Protein AF-A0A3Q7P194-F1 (afdb_monomer)

Radius of gyration: 27.92 Å; Cα contacts (8 Å, |Δi|>4): 270; chains: 1; bounding box: 91×57×70 Å

Organism: Callorhinus ursinus (NCBI:txid34884)

Nearest PDB structures (foldseek):
  9bln-assembly1_B  TM=9.907E-01  e=9.535E-25  Homo sapiens
  8yoo-assembly1_SL  TM=9.711E-01  e=4.527E-25  Homo sapiens
  8q87-assembly1_Ak  TM=9.624E-01  e=2.703E-25  Gallus gallus
  8y0x-assembly1_SL  TM=9.712E-01  e=8.029E-25  Homo sapiens
  7r4x-assembly1_L  TM=9.749E-01  e=3.363E-24  Homo sapiens

Solvent-accessible surface area (backbone atoms only — not comparable to full-atom values): 13772 Å² total; per-residue (Å²): 133,85,83,86,64,95,64,84,53,71,73,64,52,50,56,54,50,53,52,48,53,52,50,51,53,51,50,50,53,47,49,53,62,69,72,56,60,71,69,63,44,52,74,71,71,58,85,84,73,87,77,90,66,89,75,78,76,76,74,67,71,70,78,54,96,62,89,75,72,64,90,92,53,82,80,86,69,79,75,69,93,87,63,80,99,62,90,74,74,78,82,72,69,60,47,79,72,53,97,88,55,74,75,53,68,45,50,64,72,46,80,78,84,49,68,78,19,57,42,59,25,88,41,66,70,52,88,58,74,47,68,30,31,34,69,43,77,87,51,87,59,31,31,31,31,38,36,76,47,75,46,78,38,79,92,74,77,43,73,43,86,44,72,47,77,46,46,27,37,40,44,82,57,64,70,94,72,57,77,61,27,36,32,37,30,31,23,38,70,75,77,50,100,70,26,36,33,35,61,68,47,81,44,80,52,88,80,66,74,81,67,86,70,86,129

Structure (mmCIF, N/CA/C/O backbone):
data_AF-A0A3Q7P194-F1
#
_entry.id   AF-A0A3Q7P194-F1
#
loop_
_atom_site.group_PDB
_atom_site.id
_atom_site.type_symbol
_atom_site.label_atom_id
_atom_site.label_alt_id
_atom_site.label_comp_id
_atom_site.label_asym_id
_atom_site.label_entity_id
_atom_site.label_seq_id
_atom_site.pdbx_PDB_ins_code
_atom_site.Cartn_x
_atom_site.Cartn_y
_atom_site.Cartn_z
_atom_site.occupancy
_atom_site.B_iso_or_equiv
_atom_site.auth_seq_id
_atom_site.auth_comp_id
_atom_site.auth_asym_id
_atom_site.auth_atom_id
_atom_site.pdbx_PDB_model_num
ATOM 1 N N . MET A 1 1 ? 66.088 37.597 15.957 1.00 42.75 1 MET A N 1
ATOM 2 C CA . MET A 1 1 ? 64.976 38.436 16.447 1.00 42.75 1 MET A CA 1
ATOM 3 C C . MET A 1 1 ? 63.761 38.098 15.605 1.00 42.75 1 MET A C 1
ATOM 5 O O . MET A 1 1 ? 63.839 38.241 14.396 1.00 42.75 1 MET A O 1
ATOM 9 N N . VAL A 1 2 ? 62.712 37.540 16.210 1.00 51.38 2 VAL A N 1
ATOM 10 C CA . VAL A 1 2 ? 61.448 37.258 15.514 1.00 51.38 2 VAL A CA 1
ATOM 11 C C . VAL A 1 2 ? 60.626 38.541 15.581 1.00 51.38 2 VAL A C 1
ATOM 13 O O . VAL A 1 2 ? 60.126 38.890 16.649 1.00 51.38 2 VAL A O 1
ATOM 16 N N . GLU A 1 3 ? 60.559 39.290 14.481 1.00 52.38 3 GLU A N 1
ATOM 17 C CA . GLU A 1 3 ? 59.652 40.434 14.369 1.00 52.38 3 GLU A CA 1
ATOM 18 C C . GLU A 1 3 ? 58.209 39.925 14.310 1.00 52.38 3 GLU A C 1
ATOM 20 O O . GLU A 1 3 ? 57.737 39.444 13.284 1.00 52.38 3 GLU A O 1
ATOM 25 N N . ASN A 1 4 ? 57.496 40.031 15.430 1.00 60.06 4 ASN A N 1
ATOM 26 C CA . ASN A 1 4 ? 56.049 39.854 15.473 1.00 60.06 4 ASN A CA 1
ATOM 27 C C . ASN A 1 4 ? 55.382 41.200 15.163 1.00 60.06 4 ASN A C 1
ATOM 29 O O . ASN A 1 4 ? 54.955 41.914 16.070 1.00 60.06 4 ASN A O 1
ATOM 33 N N . SER A 1 5 ? 55.319 41.566 13.881 1.00 59.12 5 SER A N 1
ATOM 34 C CA . SER A 1 5 ? 54.473 42.667 13.417 1.00 59.12 5 SER A CA 1
ATOM 35 C C . SER A 1 5 ? 53.048 42.151 13.137 1.00 59.12 5 SER A C 1
ATOM 37 O O . SER A 1 5 ? 52.878 41.044 12.623 1.00 59.12 5 SER A O 1
ATOM 39 N N . PRO A 1 6 ? 51.987 42.915 13.464 1.00 61.12 6 PRO A N 1
ATOM 40 C CA . PRO A 1 6 ? 50.600 42.525 13.183 1.00 61.12 6 PRO A CA 1
ATOM 41 C C . PRO A 1 6 ? 50.234 42.637 11.692 1.00 61.12 6 PRO A C 1
ATOM 43 O O . PRO A 1 6 ? 49.109 42.316 11.305 1.00 61.12 6 PRO A O 1
ATOM 46 N N . SER A 1 7 ? 51.155 43.115 10.848 1.00 59.19 7 SER A N 1
ATOM 47 C CA . SER A 1 7 ? 50.945 43.262 9.412 1.00 59.19 7 SER A CA 1
ATOM 48 C C . SER A 1 7 ? 50.951 41.900 8.713 1.00 59.19 7 SER A C 1
ATOM 50 O O . SER A 1 7 ? 51.818 41.069 8.991 1.00 59.19 7 SER A O 1
ATOM 52 N N . PRO A 1 8 ? 50.006 41.644 7.793 1.00 61.56 8 PRO A N 1
ATOM 53 C CA . PRO A 1 8 ? 49.927 40.368 7.097 1.00 61.56 8 PRO A CA 1
ATOM 54 C C . PRO A 1 8 ? 51.211 40.124 6.293 1.00 61.56 8 PRO A C 1
ATOM 56 O O . PRO A 1 8 ? 51.522 40.869 5.368 1.00 61.56 8 PRO A O 1
ATOM 59 N N . LEU A 1 9 ? 51.956 39.071 6.648 1.00 62.88 9 LEU A N 1
ATOM 60 C CA . LEU A 1 9 ? 53.137 38.636 5.902 1.00 62.88 9 LEU A CA 1
ATOM 61 C C . LEU A 1 9 ? 52.742 38.293 4.450 1.00 62.88 9 LEU A C 1
ATOM 63 O O . LEU A 1 9 ? 51.703 37.649 4.249 1.00 62.88 9 LEU A O 1
ATOM 67 N N . PRO A 1 10 ? 53.556 38.657 3.440 1.00 64.62 10 PRO A N 1
ATOM 68 C CA . PRO A 1 10 ? 53.251 38.403 2.029 1.00 64.62 10 PRO A CA 1
ATOM 69 C C . PRO A 1 10 ? 53.052 36.909 1.735 1.00 64.62 10 PRO A C 1
ATOM 71 O O . PRO A 1 10 ? 52.215 36.549 0.911 1.00 64.62 10 PRO A O 1
ATOM 74 N N . GLU A 1 11 ? 53.724 36.027 2.479 1.00 62.91 11 GLU A N 1
ATOM 75 C CA . GLU A 1 11 ? 53.531 34.576 2.398 1.00 62.91 11 GLU A CA 1
ATOM 76 C C . GLU A 1 11 ? 52.086 34.151 2.699 1.00 62.91 11 GLU A C 1
ATOM 78 O O . GLU A 1 11 ? 51.543 33.279 2.026 1.00 62.91 11 GLU A O 1
ATOM 83 N N . ARG A 1 12 ? 51.406 34.810 3.648 1.00 63.38 12 ARG A N 1
ATOM 84 C CA . ARG A 1 12 ? 50.013 34.505 4.016 1.00 63.38 12 ARG A CA 1
ATOM 85 C C . ARG A 1 12 ? 49.014 34.972 2.949 1.00 63.38 12 ARG A C 1
ATOM 87 O O . ARG A 1 12 ? 47.960 34.356 2.792 1.00 63.38 12 ARG A O 1
ATOM 94 N N . ALA A 1 13 ? 49.358 36.019 2.196 1.00 67.75 13 ALA A N 1
ATOM 95 C CA . ALA A 1 13 ? 48.551 36.536 1.090 1.00 67.75 13 ALA A CA 1
ATOM 96 C C . ALA A 1 13 ? 48.581 35.613 -0.144 1.00 67.75 13 ALA A C 1
ATOM 98 O O . ALA A 1 13 ? 47.562 35.461 -0.819 1.00 67.75 13 ALA A O 1
ATOM 99 N N . ILE A 1 14 ? 49.708 34.934 -0.393 1.00 78.50 14 ILE A N 1
ATOM 100 C CA . ILE A 1 14 ? 49.862 33.982 -1.507 1.00 78.50 14 ILE A CA 1
ATOM 101 C C . ILE A 1 14 ? 48.896 32.801 -1.349 1.00 78.50 14 ILE A C 1
ATOM 103 O O . ILE A 1 14 ? 48.179 32.463 -2.290 1.00 78.50 14 ILE A O 1
ATOM 107 N N . TYR A 1 15 ? 48.800 32.214 -0.151 1.00 77.06 15 TYR A N 1
ATOM 108 C CA . TYR A 1 15 ? 47.866 31.110 0.103 1.00 77.06 15 TYR A CA 1
ATOM 109 C C . TYR A 1 15 ? 46.401 31.525 -0.084 1.00 77.06 15 TYR A C 1
ATOM 111 O O . TYR A 1 15 ? 45.619 30.765 -0.651 1.00 77.06 15 TYR A O 1
ATOM 119 N N . GLY A 1 16 ? 46.032 32.740 0.338 1.00 80.81 16 GLY A N 1
ATOM 120 C CA . GLY A 1 16 ? 44.686 33.282 0.131 1.00 80.81 16 GLY A CA 1
ATOM 121 C C . GLY A 1 16 ? 44.348 33.476 -1.349 1.00 80.81 16 GLY A C 1
ATOM 122 O O . GLY A 1 16 ? 43.252 33.128 -1.786 1.00 80.81 16 GLY A O 1
ATOM 123 N N . PHE A 1 17 ? 45.306 33.961 -2.139 1.00 82.69 17 PHE A N 1
ATOM 124 C CA . PHE A 1 17 ? 45.138 34.152 -3.578 1.00 82.69 17 PHE A CA 1
ATOM 125 C C . PHE A 1 17 ? 45.038 32.821 -4.342 1.00 82.69 17 PHE A C 1
ATOM 127 O O . PHE A 1 17 ? 44.157 32.650 -5.185 1.00 82.69 17 PHE A O 1
ATOM 134 N N . VAL A 1 18 ? 45.870 31.834 -4.001 1.00 87.50 18 VAL A N 1
ATOM 135 C CA . VAL A 1 18 ? 45.803 30.480 -4.579 1.00 87.50 18 VAL A CA 1
ATOM 136 C C . VAL A 1 18 ? 44.483 29.787 -4.216 1.00 87.50 18 VAL A C 1
ATOM 138 O O . VAL A 1 18 ? 43.852 29.146 -5.063 1.00 87.50 18 VAL A O 1
ATOM 141 N N . LEU A 1 19 ? 44.009 29.954 -2.978 1.00 84.38 19 LEU A N 1
ATOM 142 C CA . LEU A 1 19 ? 42.708 29.442 -2.544 1.00 84.38 19 LEU A CA 1
ATOM 143 C C . LEU A 1 19 ? 41.543 30.121 -3.289 1.00 84.38 19 LEU A C 1
ATOM 145 O O . LEU A 1 19 ? 40.580 29.459 -3.668 1.00 84.38 19 LEU A O 1
ATOM 149 N N . PHE A 1 20 ? 41.643 31.421 -3.568 1.00 86.94 20 PHE A N 1
ATOM 150 C CA . PHE A 1 20 ? 40.655 32.140 -4.374 1.00 86.94 20 PHE A CA 1
ATOM 151 C C . PHE A 1 20 ? 40.607 31.637 -5.825 1.00 86.94 20 PHE A C 1
ATOM 153 O O . PHE A 1 20 ? 39.526 31.341 -6.331 1.00 86.94 20 PHE A O 1
ATOM 160 N N . LEU A 1 21 ? 41.761 31.465 -6.479 1.00 89.62 21 LEU A N 1
ATOM 161 C CA . LEU A 1 21 ? 41.828 30.959 -7.854 1.00 89.62 21 LEU A CA 1
ATOM 162 C C . LEU A 1 21 ? 41.323 29.515 -7.973 1.00 89.62 21 LEU A C 1
ATOM 164 O O . LEU A 1 21 ? 40.561 29.200 -8.887 1.00 89.62 21 LEU A O 1
ATOM 168 N N . SER A 1 22 ? 41.703 28.646 -7.034 1.00 88.06 22 SER A N 1
ATOM 169 C CA . SER A 1 22 ? 41.212 27.261 -6.991 1.00 88.06 22 SER A CA 1
ATOM 170 C C . SER A 1 22 ? 39.705 27.183 -6.725 1.00 88.06 22 SER A C 1
ATOM 172 O O . SER A 1 22 ? 39.015 26.395 -7.373 1.00 88.06 22 SER A O 1
ATOM 174 N N . SER A 1 23 ? 39.173 28.041 -5.848 1.00 90.12 23 SER A N 1
ATOM 175 C CA . SER A 1 23 ? 37.731 28.164 -5.606 1.00 90.12 23 SER A CA 1
ATOM 176 C C . SER A 1 23 ? 36.982 28.639 -6.855 1.00 90.12 23 SER A C 1
ATOM 178 O O . SER A 1 23 ? 35.981 28.039 -7.246 1.00 90.12 23 SER A O 1
ATOM 180 N N . GLN A 1 24 ? 37.507 29.655 -7.545 1.00 90.44 24 GLN A N 1
ATOM 181 C CA . GLN A 1 24 ? 36.898 30.200 -8.757 1.00 90.44 24 GLN A CA 1
ATOM 182 C C . GLN A 1 24 ? 36.913 29.188 -9.910 1.00 90.44 24 GLN A C 1
ATOM 184 O O . GLN A 1 24 ? 35.910 29.021 -10.604 1.00 90.44 24 GLN A O 1
ATOM 189 N N . PHE A 1 25 ? 38.018 28.458 -10.083 1.00 93.06 25 PHE A N 1
ATOM 190 C CA . PHE A 1 25 ? 38.111 27.377 -11.062 1.00 93.06 25 PHE A CA 1
ATOM 191 C C . PHE A 1 25 ? 37.130 26.241 -10.743 1.00 93.06 25 PHE A C 1
ATOM 193 O O . PHE A 1 25 ? 36.405 25.780 -11.626 1.00 93.06 25 PHE A O 1
ATOM 200 N N . GLY A 1 26 ? 37.042 25.835 -9.472 1.00 87.06 26 GLY A N 1
ATOM 201 C CA . GLY A 1 26 ? 36.076 24.840 -9.011 1.00 87.06 26 GLY A CA 1
ATOM 202 C C . GLY A 1 26 ? 34.624 25.270 -9.238 1.00 87.06 26 GLY A C 1
ATOM 203 O O . GLY A 1 26 ? 33.804 24.461 -9.669 1.00 87.06 26 GLY A O 1
ATOM 204 N N . PHE A 1 27 ? 34.305 26.549 -9.019 1.00 88.00 27 PHE A N 1
ATOM 205 C CA . PHE A 1 27 ? 32.971 27.102 -9.246 1.00 88.00 27 PHE A CA 1
ATOM 206 C C . PHE A 1 27 ? 32.605 27.148 -10.734 1.00 88.00 27 PHE A C 1
ATOM 208 O O . PHE A 1 27 ? 31.503 26.750 -11.108 1.00 88.00 27 PHE A O 1
ATOM 215 N N . ILE A 1 28 ? 33.535 27.556 -11.601 1.00 89.25 28 ILE A N 1
ATOM 216 C CA . ILE A 1 28 ? 33.327 27.545 -13.056 1.00 89.25 28 ILE A CA 1
ATOM 217 C C . ILE A 1 28 ? 33.130 26.109 -13.552 1.00 89.25 28 ILE A C 1
ATOM 219 O O . ILE A 1 28 ? 32.176 25.841 -14.280 1.00 89.25 28 ILE A O 1
ATOM 223 N N . LEU A 1 29 ? 33.965 25.166 -13.108 1.00 85.38 29 LEU A N 1
ATOM 224 C CA . LEU A 1 29 ? 33.819 23.748 -13.442 1.00 85.38 29 LEU A CA 1
ATOM 225 C C . LEU A 1 29 ? 32.479 23.184 -12.945 1.00 85.38 29 LEU A C 1
ATOM 227 O O . LEU A 1 29 ? 31.833 22.412 -13.656 1.00 85.38 29 LEU A O 1
ATOM 231 N N . TYR A 1 30 ? 32.016 23.617 -11.770 1.00 82.25 30 TYR A N 1
ATOM 232 C CA . TYR A 1 30 ? 30.699 23.269 -11.247 1.00 82.25 30 TYR A CA 1
ATOM 233 C C . TYR A 1 30 ? 29.558 23.856 -12.083 1.00 82.25 30 TYR A C 1
ATOM 235 O O . TYR A 1 30 ? 28.597 23.143 -12.339 1.00 82.25 30 TYR A O 1
ATOM 243 N N . LEU A 1 31 ? 29.643 25.106 -12.548 1.00 84.44 31 LEU A N 1
ATOM 244 C CA . LEU A 1 31 ? 28.622 25.713 -13.413 1.00 84.44 31 LEU A CA 1
ATOM 245 C C . LEU A 1 31 ? 28.567 25.056 -14.795 1.00 84.44 31 LEU A C 1
ATOM 247 O O . LEU A 1 31 ? 27.482 24.763 -15.295 1.00 84.44 31 LEU A O 1
ATOM 251 N N . VAL A 1 32 ? 29.728 24.762 -15.379 1.00 83.69 32 VAL A N 1
ATOM 252 C CA . VAL A 1 32 ? 29.858 23.987 -16.621 1.00 83.69 32 VAL A CA 1
ATOM 253 C C . VAL A 1 32 ? 29.223 22.608 -16.437 1.00 83.69 32 VAL A C 1
ATOM 255 O O . VAL A 1 32 ? 28.386 22.180 -17.237 1.00 83.69 32 VAL A O 1
ATOM 258 N N . TRP A 1 33 ? 29.529 21.933 -15.328 1.00 79.62 33 TRP A N 1
ATOM 259 C CA . TRP A 1 33 ? 28.834 20.709 -14.965 1.00 79.62 33 TRP A CA 1
ATOM 260 C C . TRP A 1 33 ? 27.357 20.959 -14.632 1.00 79.62 33 TRP A C 1
ATOM 262 O O . TRP A 1 33 ? 26.560 20.108 -14.942 1.00 79.62 33 TRP A O 1
ATOM 272 N N . ALA A 1 34 ? 26.882 22.076 -14.100 1.00 78.38 34 ALA A N 1
ATOM 273 C CA . ALA A 1 34 ? 25.454 22.241 -13.805 1.00 78.38 34 ALA A CA 1
ATOM 274 C C . ALA A 1 34 ? 24.609 22.441 -15.079 1.00 78.38 34 ALA A C 1
ATOM 276 O O . ALA A 1 34 ? 23.518 21.881 -15.185 1.00 78.38 34 ALA A O 1
ATOM 277 N N . PHE A 1 35 ? 25.125 23.189 -16.060 1.00 82.44 35 PHE A N 1
ATOM 278 C CA . PHE A 1 35 ? 24.355 23.645 -17.223 1.00 82.44 35 PHE A CA 1
ATOM 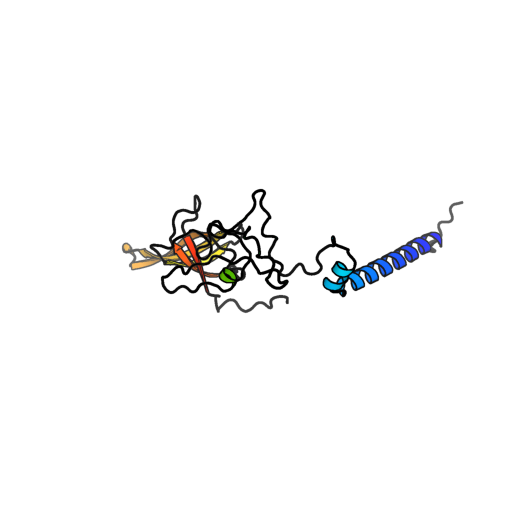279 C C . PHE A 1 35 ? 24.517 22.798 -18.496 1.00 82.44 35 PHE A C 1
ATOM 281 O O . PHE A 1 35 ? 23.649 22.859 -19.365 1.00 82.44 35 PHE A O 1
ATOM 288 N N . ILE A 1 36 ? 25.566 21.975 -18.631 1.00 80.81 36 ILE A N 1
ATOM 289 C CA . ILE A 1 36 ? 25.728 21.121 -19.825 1.00 80.81 36 ILE A CA 1
ATOM 290 C C . ILE A 1 36 ? 24.747 19.925 -19.802 1.00 80.81 36 ILE A C 1
ATOM 292 O O . ILE A 1 36 ? 24.740 19.160 -18.834 1.00 80.81 36 ILE A O 1
ATOM 296 N N . PRO A 1 37 ? 23.953 19.675 -20.857 1.00 70.81 37 PRO A N 1
ATOM 297 C CA . PRO A 1 37 ? 23.063 18.513 -20.924 1.00 70.81 37 PRO A CA 1
ATOM 298 C C . PRO A 1 37 ? 23.819 17.172 -21.046 1.00 70.81 37 PRO A C 1
ATOM 300 O O . PRO A 1 37 ? 24.868 17.082 -21.682 1.00 70.81 37 PRO A O 1
ATOM 303 N N . GLU A 1 38 ? 23.265 16.095 -20.463 1.00 67.06 38 GLU A N 1
ATOM 304 C CA . GLU A 1 38 ? 23.864 14.738 -20.449 1.00 67.06 38 GLU A CA 1
ATOM 305 C C . GLU A 1 38 ? 24.148 14.173 -21.861 1.00 67.06 38 GLU A C 1
ATOM 307 O O . GLU A 1 38 ? 25.003 13.304 -22.022 1.00 67.06 38 GLU A O 1
ATOM 312 N N . SER A 1 39 ? 23.464 14.667 -22.899 1.00 68.69 39 SER A N 1
ATOM 313 C CA . SER A 1 39 ? 23.645 14.242 -24.294 1.00 68.69 39 SER A CA 1
ATOM 314 C C . SER A 1 39 ? 25.028 14.583 -24.849 1.00 68.69 39 SER A C 1
ATOM 316 O O . SER A 1 39 ? 25.641 13.752 -25.517 1.00 68.69 39 SER A O 1
ATOM 318 N N . TRP A 1 40 ? 25.543 15.773 -24.538 1.00 73.25 40 TRP A N 1
ATOM 319 C CA . TRP A 1 40 ? 26.853 16.224 -25.013 1.00 73.25 40 TRP A CA 1
ATOM 320 C C . TRP A 1 40 ? 27.988 15.475 -24.308 1.00 73.25 40 TRP A C 1
ATOM 322 O O . TRP A 1 40 ? 28.972 15.094 -24.931 1.00 73.25 40 TRP A O 1
ATOM 332 N N . LEU A 1 41 ? 27.809 15.183 -23.019 1.00 68.62 41 LEU A N 1
ATOM 333 C CA . LEU A 1 41 ? 28.788 14.473 -22.189 1.00 68.62 41 LEU A CA 1
ATOM 334 C C . LEU A 1 41 ? 28.946 13.009 -22.626 1.00 68.62 41 LEU A C 1
ATOM 336 O O . LEU A 1 41 ? 30.065 12.507 -22.715 1.00 68.62 41 LEU A O 1
ATOM 340 N N . ASN A 1 42 ? 27.836 12.354 -22.983 1.00 70.12 42 ASN A N 1
ATOM 341 C CA . ASN A 1 42 ? 27.852 10.995 -23.530 1.00 70.12 42 ASN A CA 1
ATOM 342 C C . ASN A 1 42 ? 28.468 10.937 -24.937 1.00 70.12 42 ASN A C 1
ATOM 344 O O . ASN A 1 42 ? 29.135 9.958 -25.264 1.00 70.12 42 ASN A O 1
ATOM 348 N N . SER A 1 43 ? 28.290 11.983 -25.753 1.00 71.50 43 SER A N 1
ATOM 349 C CA . SER A 1 43 ? 28.943 12.088 -27.067 1.00 71.50 43 SER A CA 1
ATOM 350 C C . SER A 1 43 ? 30.463 12.246 -26.962 1.00 71.50 43 SER A C 1
ATOM 352 O O . SER A 1 43 ? 31.176 11.852 -27.878 1.00 71.50 43 SER A O 1
ATOM 354 N N . LEU A 1 44 ? 30.958 12.798 -25.851 1.00 75.12 44 LEU A N 1
ATOM 355 C CA . LEU A 1 44 ? 32.385 12.950 -25.550 1.00 75.12 44 LEU A CA 1
ATOM 356 C C . LEU A 1 44 ? 32.998 11.697 -24.888 1.00 75.12 44 LEU A C 1
ATOM 358 O O . LEU A 1 44 ? 34.150 11.729 -24.468 1.00 75.12 44 LEU A O 1
ATOM 362 N N . GLY A 1 45 ? 32.246 10.592 -24.779 1.00 72.50 45 GLY A N 1
ATOM 363 C CA . GLY A 1 45 ? 32.748 9.305 -24.272 1.00 72.50 45 GLY A CA 1
ATOM 364 C C . GLY A 1 45 ? 32.944 9.238 -22.756 1.00 72.50 45 GLY A C 1
ATOM 365 O O . GLY A 1 45 ? 33.463 8.254 -22.231 1.00 72.50 45 GLY A O 1
ATOM 366 N N . LEU A 1 46 ? 32.511 10.258 -22.026 1.00 69.12 46 LEU A N 1
ATOM 367 C CA . LEU A 1 46 ? 32.655 10.319 -20.583 1.00 69.12 46 LEU A CA 1
ATOM 368 C C . LEU A 1 46 ? 31.428 9.655 -19.938 1.00 69.12 46 LEU A C 1
ATOM 370 O O . LEU A 1 46 ? 30.325 10.201 -19.951 1.00 69.12 46 LEU A O 1
ATOM 374 N N . THR A 1 47 ? 31.610 8.458 -19.385 1.00 56.84 47 THR A N 1
ATOM 375 C CA . THR A 1 47 ? 30.511 7.569 -18.957 1.00 56.84 47 THR A CA 1
ATOM 376 C C . THR A 1 47 ? 30.278 7.519 -17.445 1.00 56.84 47 THR A C 1
ATOM 378 O O . THR A 1 47 ? 29.251 7.001 -17.010 1.00 56.84 47 THR A O 1
ATOM 381 N N . TYR A 1 48 ? 31.179 8.079 -16.631 1.00 59.81 48 TYR A N 1
ATOM 382 C CA . TYR A 1 48 ? 31.096 8.044 -15.167 1.00 59.81 48 TYR A CA 1
ATOM 383 C C . TYR A 1 48 ? 31.188 9.468 -14.589 1.00 59.81 48 TYR A C 1
ATOM 385 O O . TYR A 1 48 ? 32.226 10.120 -14.642 1.00 59.81 48 TYR A O 1
ATOM 393 N N . TRP A 1 49 ? 30.064 9.979 -14.076 1.00 65.38 49 TRP A N 1
ATOM 394 C CA . TRP A 1 49 ? 29.966 11.286 -13.418 1.00 65.38 49 TRP A CA 1
ATOM 395 C C . TRP A 1 49 ? 28.860 11.237 -12.358 1.00 65.38 49 TRP A C 1
ATOM 397 O O . TRP A 1 49 ? 27.887 10.495 -12.533 1.00 65.38 49 TRP A O 1
ATOM 407 N N . PRO A 1 50 ? 28.935 12.054 -11.294 1.00 56.97 50 PRO A N 1
ATOM 408 C CA . PRO A 1 50 ? 27.821 12.239 -10.369 1.00 56.97 50 PRO A CA 1
ATOM 409 C C . PRO A 1 50 ? 26.570 12.729 -11.122 1.00 56.97 50 PRO A C 1
ATOM 411 O O . PRO A 1 50 ? 26.674 13.521 -12.056 1.00 56.97 50 PRO A O 1
ATOM 414 N N . GLN A 1 51 ? 25.378 12.269 -10.739 1.00 58.09 51 GLN A N 1
ATOM 415 C CA . GLN A 1 51 ? 24.114 12.712 -11.347 1.00 58.09 51 GLN A CA 1
ATOM 416 C C . GLN A 1 51 ? 23.740 14.138 -10.898 1.00 58.09 51 GLN A C 1
ATOM 418 O O . GLN A 1 51 ? 23.711 14.417 -9.699 1.00 58.09 51 GLN A O 1
ATOM 423 N N . LYS A 1 52 ? 23.393 15.016 -11.855 1.00 54.69 52 LYS A N 1
ATOM 424 C CA . LYS A 1 52 ? 22.996 16.426 -11.616 1.00 54.69 52 LYS A CA 1
ATOM 425 C C . LYS A 1 52 ? 21.618 16.561 -10.979 1.00 54.69 52 LYS A C 1
ATOM 427 O O . LYS A 1 52 ? 21.402 17.395 -10.107 1.00 54.69 52 LYS A O 1
ATOM 432 N N . THR A 1 53 ? 20.678 15.715 -11.384 1.00 44.59 53 THR A N 1
ATOM 433 C CA . THR A 1 53 ? 19.315 15.699 -10.859 1.00 44.59 53 THR A CA 1
ATOM 434 C C . THR A 1 53 ? 19.126 14.471 -9.972 1.00 44.59 53 THR A C 1
ATOM 436 O O . THR A 1 53 ? 18.960 13.351 -10.443 1.00 44.59 53 THR A O 1
ATOM 439 N N . ARG A 1 54 ? 19.088 14.672 -8.646 1.00 40.47 54 ARG A N 1
ATOM 440 C CA . ARG A 1 54 ? 18.577 13.652 -7.701 1.00 40.47 54 ARG A CA 1
ATOM 441 C C . ARG A 1 54 ? 17.056 13.449 -7.807 1.00 40.47 54 ARG A C 1
ATOM 443 O O . ARG A 1 54 ? 16.489 12.644 -7.075 1.00 40.47 54 ARG A O 1
ATOM 450 N N . ALA A 1 55 ? 16.385 14.177 -8.696 1.00 39.56 55 ALA A N 1
ATOM 451 C CA . ALA A 1 55 ? 14.950 14.108 -8.897 1.00 39.56 55 ALA A CA 1
ATOM 452 C C . ALA A 1 55 ? 14.617 13.240 -10.121 1.00 39.56 55 ALA A C 1
ATOM 454 O O . ALA A 1 55 ? 14.706 13.677 -11.264 1.00 39.56 55 ALA A O 1
ATOM 455 N N . GLY A 1 56 ? 14.181 12.005 -9.866 1.00 44.06 56 GLY A N 1
ATOM 456 C CA . GLY A 1 56 ? 13.160 11.382 -10.712 1.00 44.06 56 GLY A CA 1
ATOM 457 C C . GLY A 1 56 ? 13.574 10.256 -11.657 1.00 44.06 56 GLY A C 1
ATOM 458 O O . GLY A 1 56 ? 12.687 9.683 -12.289 1.00 44.06 56 GLY A O 1
ATOM 459 N N . LYS A 1 57 ? 14.845 9.846 -11.737 1.00 41.28 57 LYS A N 1
ATOM 460 C CA . LYS A 1 57 ? 15.150 8.524 -12.314 1.00 41.28 57 LYS A CA 1
ATOM 461 C C . LYS A 1 57 ? 14.761 7.474 -11.263 1.00 41.28 57 LYS A C 1
ATOM 463 O O . LYS A 1 57 ? 15.213 7.542 -10.122 1.00 41.28 57 LYS A O 1
ATOM 468 N N . MET A 1 58 ? 13.834 6.567 -11.606 1.00 47.50 58 MET A N 1
ATOM 469 C CA . MET A 1 58 ? 13.546 5.381 -10.785 1.00 47.50 58 MET A CA 1
ATOM 470 C C . MET A 1 58 ? 14.885 4.766 -10.388 1.00 47.50 58 MET A C 1
ATOM 472 O O . MET A 1 58 ? 15.709 4.565 -11.275 1.00 47.50 58 MET A O 1
ATOM 476 N N . ALA A 1 59 ? 15.094 4.504 -9.092 1.00 52.25 59 ALA A N 1
ATOM 477 C CA . ALA A 1 59 ? 16.249 3.736 -8.638 1.00 52.25 59 ALA A CA 1
ATOM 478 C C . ALA A 1 59 ? 16.418 2.529 -9.564 1.00 52.25 59 ALA A C 1
ATOM 480 O O . ALA A 1 59 ? 15.411 1.882 -9.891 1.00 52.25 59 ALA A O 1
ATOM 481 N N . ASP A 1 60 ? 17.648 2.288 -10.019 1.00 61.22 60 ASP A N 1
ATOM 482 C CA . ASP A 1 60 ? 17.951 1.186 -10.922 1.00 61.22 60 ASP A CA 1
ATOM 483 C C . ASP A 1 60 ? 17.249 -0.073 -10.412 1.00 61.22 60 ASP A C 1
ATOM 485 O O . ASP A 1 60 ? 17.345 -0.424 -9.239 1.00 61.22 60 ASP A O 1
ATOM 489 N N . ILE A 1 61 ? 16.473 -0.732 -11.277 1.00 72.75 61 ILE A N 1
ATOM 490 C CA . ILE A 1 61 ? 15.625 -1.888 -10.919 1.00 72.75 61 ILE A CA 1
ATOM 491 C C . ILE A 1 61 ? 16.429 -2.959 -10.164 1.00 72.75 61 ILE A C 1
ATOM 493 O O . ILE A 1 61 ? 15.891 -3.720 -9.356 1.00 72.75 61 ILE A O 1
ATOM 497 N N . GLN A 1 62 ? 17.721 -3.015 -10.472 1.00 84.00 62 GLN A N 1
ATOM 498 C CA . GLN A 1 62 ? 18.674 -4.010 -10.041 1.00 84.00 62 GLN A CA 1
ATOM 499 C C . GLN A 1 62 ? 19.443 -3.561 -8.788 1.00 84.00 62 GLN A C 1
ATOM 501 O O . GLN A 1 62 ? 20.663 -3.471 -8.796 1.00 84.00 62 GLN A O 1
ATOM 506 N N . THR A 1 63 ? 18.732 -3.295 -7.692 1.00 86.62 63 THR A N 1
ATOM 507 C CA . THR A 1 63 ? 19.362 -3.059 -6.376 1.00 86.62 63 THR A CA 1
ATOM 508 C C . THR A 1 63 ? 19.722 -4.349 -5.642 1.00 86.62 63 THR A C 1
ATOM 510 O O . THR A 1 63 ? 20.528 -4.347 -4.718 1.00 86.62 63 THR A O 1
ATOM 513 N N . GLU A 1 64 ? 19.071 -5.450 -6.005 1.00 87.56 64 GLU A N 1
ATOM 514 C CA . GLU A 1 64 ? 19.196 -6.737 -5.326 1.00 87.56 64 GLU A CA 1
ATOM 515 C C . GLU A 1 64 ? 20.312 -7.593 -5.937 1.00 87.56 64 GLU A C 1
ATOM 517 O O . GLU A 1 64 ? 20.633 -7.470 -7.118 1.00 87.56 64 GLU A O 1
ATOM 522 N N . ARG A 1 65 ? 20.847 -8.544 -5.157 1.00 90.94 65 ARG A N 1
ATOM 523 C CA . ARG A 1 65 ? 21.874 -9.493 -5.638 1.00 90.94 65 ARG A CA 1
ATOM 524 C C . ARG A 1 65 ? 21.383 -10.366 -6.798 1.00 90.94 65 ARG A C 1
ATOM 526 O O . ARG A 1 65 ? 22.150 -10.695 -7.693 1.00 90.94 65 ARG A O 1
ATOM 533 N N . ALA A 1 66 ? 20.110 -10.760 -6.771 1.00 92.56 66 ALA A N 1
ATOM 534 C CA . ALA A 1 66 ? 19.498 -11.568 -7.821 1.00 92.56 66 ALA A CA 1
ATOM 535 C C . ALA A 1 66 ? 18.881 -10.681 -8.909 1.00 92.56 66 ALA A C 1
ATOM 537 O O . ALA A 1 66 ? 18.247 -9.667 -8.601 1.00 92.56 66 ALA A O 1
ATOM 538 N N . TYR A 1 67 ? 19.013 -11.097 -10.171 1.00 91.31 67 TYR A N 1
ATOM 539 C CA . TYR A 1 67 ? 18.429 -10.387 -11.308 1.00 91.31 67 TYR A CA 1
ATOM 540 C C . TYR A 1 67 ? 16.902 -10.298 -11.199 1.00 91.31 67 TYR A C 1
ATOM 542 O O . TYR A 1 67 ? 16.207 -11.315 -11.100 1.00 91.31 67 TYR A O 1
ATOM 550 N N . GLN A 1 68 ? 16.371 -9.077 -11.215 1.00 91.81 68 GLN A N 1
ATOM 551 C CA . GLN A 1 68 ? 14.939 -8.827 -11.127 1.00 91.81 68 GLN A CA 1
ATOM 552 C C . GLN A 1 68 ? 14.333 -8.778 -12.534 1.00 91.81 68 GLN A C 1
ATOM 554 O O . GLN A 1 68 ? 14.706 -7.953 -13.362 1.00 91.81 68 GLN A O 1
ATOM 559 N N . LYS A 1 69 ? 13.347 -9.643 -12.797 1.00 91.19 69 LYS A N 1
ATOM 560 C CA . LYS A 1 69 ? 12.543 -9.656 -14.033 1.00 91.19 69 LYS A CA 1
ATOM 561 C C . LYS A 1 69 ? 11.091 -10.031 -13.749 1.00 91.19 69 LYS A C 1
ATOM 563 O O . LYS A 1 69 ? 10.794 -10.663 -12.732 1.00 91.19 69 LYS A O 1
ATOM 568 N N . GLN A 1 70 ? 10.182 -9.667 -14.653 1.00 91.69 70 GLN A N 1
ATOM 569 C CA . GLN A 1 70 ? 8.824 -10.208 -14.620 1.00 91.69 70 GLN A CA 1
ATOM 570 C C . GLN A 1 70 ? 8.851 -11.658 -15.128 1.00 91.69 70 GLN A C 1
ATOM 572 O O . GLN A 1 70 ? 9.393 -11.903 -16.202 1.00 91.69 70 GLN A O 1
ATOM 577 N N . PRO A 1 71 ? 8.284 -12.627 -14.386 1.00 91.44 71 PRO A N 1
ATOM 578 C CA . PRO A 1 71 ? 8.351 -14.036 -14.776 1.00 91.44 71 PRO A CA 1
ATOM 579 C C . PRO A 1 71 ? 7.516 -14.349 -16.023 1.00 91.44 71 PRO A C 1
ATOM 581 O O . PRO A 1 71 ? 7.807 -15.307 -16.723 1.00 91.44 71 PRO A O 1
ATOM 584 N N . THR A 1 72 ? 6.492 -13.543 -16.304 1.00 91.94 72 THR A N 1
ATOM 585 C CA . THR A 1 72 ? 5.577 -13.715 -17.439 1.00 91.94 72 THR A CA 1
ATOM 586 C C . THR A 1 72 ? 6.134 -13.194 -18.760 1.00 91.94 72 THR A C 1
ATOM 588 O O . THR A 1 72 ? 5.550 -13.468 -19.802 1.00 91.94 72 THR A O 1
ATOM 591 N N . ILE A 1 73 ? 7.235 -12.435 -18.740 1.00 90.81 73 ILE A N 1
ATOM 592 C CA . ILE A 1 73 ? 7.800 -11.811 -19.939 1.00 90.81 73 ILE A CA 1
ATOM 593 C C . ILE A 1 73 ? 9.163 -12.399 -20.239 1.00 90.81 73 ILE A C 1
ATOM 595 O O . ILE A 1 73 ? 10.097 -12.331 -19.437 1.00 90.81 73 ILE A O 1
ATOM 599 N N . PHE A 1 74 ? 9.284 -12.922 -21.451 1.00 89.38 74 PHE A N 1
ATOM 600 C CA . PHE A 1 74 ? 10.557 -13.334 -22.002 1.00 89.38 74 PHE A CA 1
ATOM 601 C C . PHE A 1 74 ? 11.307 -12.120 -22.563 1.00 89.38 74 PHE A C 1
ATOM 603 O O . PHE A 1 74 ? 10.863 -11.493 -23.522 1.00 89.38 74 PHE A O 1
ATOM 610 N N . GLN A 1 75 ? 12.445 -11.778 -21.954 1.00 86.25 75 GLN A N 1
ATOM 611 C CA . GLN A 1 75 ? 13.235 -10.597 -22.330 1.00 86.25 75 GLN A CA 1
ATOM 612 C C . GLN A 1 75 ? 14.203 -10.858 -23.489 1.00 86.25 75 GLN A C 1
ATOM 614 O O . GLN A 1 75 ? 14.505 -9.952 -24.259 1.00 86.25 75 GLN A O 1
ATOM 619 N N . ASN A 1 76 ? 14.659 -12.100 -23.651 1.00 86.00 76 ASN A N 1
ATOM 620 C CA . ASN A 1 76 ? 15.714 -12.458 -24.602 1.00 86.00 76 ASN A CA 1
ATOM 621 C C . ASN A 1 76 ? 15.150 -12.785 -25.993 1.00 86.00 76 ASN A C 1
ATOM 623 O O . ASN A 1 76 ? 15.601 -13.722 -26.654 1.00 86.00 76 ASN A O 1
ATOM 627 N N . LYS A 1 77 ? 14.124 -12.048 -26.434 1.00 81.94 77 LYS A N 1
ATOM 628 C CA . LYS A 1 77 ? 13.559 -12.207 -27.777 1.00 81.94 77 LYS A CA 1
ATOM 629 C C . LYS A 1 77 ? 14.557 -11.635 -28.784 1.00 81.94 77 LYS A C 1
ATOM 631 O O . LYS A 1 77 ? 14.787 -10.427 -28.814 1.00 81.94 77 LYS A O 1
ATOM 636 N N . LYS A 1 78 ? 15.167 -12.505 -29.593 1.00 77.88 78 LYS A N 1
ATOM 637 C CA . LYS A 1 78 ? 16.068 -12.085 -30.673 1.00 77.88 78 LYS A CA 1
ATOM 638 C C . LYS A 1 78 ? 15.275 -11.262 -31.688 1.00 77.88 78 LYS A C 1
ATOM 640 O O . LYS A 1 78 ? 14.178 -11.657 -32.083 1.00 77.88 78 LYS A O 1
ATOM 645 N N . ARG A 1 79 ? 15.823 -10.115 -32.087 1.00 70.75 79 ARG A N 1
ATOM 646 C CA . ARG A 1 79 ? 15.247 -9.304 -33.161 1.00 70.75 79 ARG A CA 1
ATOM 647 C C . ARG A 1 79 ? 15.566 -9.959 -34.494 1.00 70.75 79 ARG A C 1
ATOM 649 O O . ARG A 1 79 ? 16.696 -10.391 -34.708 1.00 70.75 79 ARG A O 1
ATOM 656 N N . VAL A 1 80 ? 14.569 -10.036 -35.368 1.00 75.44 80 VAL A N 1
ATOM 657 C CA . VAL A 1 80 ? 14.803 -10.359 -36.776 1.00 75.44 80 VAL A CA 1
ATOM 658 C C . VAL A 1 80 ? 15.547 -9.168 -37.378 1.00 75.44 80 VAL A C 1
ATOM 660 O O . VAL A 1 80 ? 15.189 -8.024 -37.108 1.00 75.44 80 VAL A O 1
ATOM 663 N N . LEU A 1 81 ? 16.602 -9.438 -38.145 1.00 67.00 81 LEU A N 1
ATOM 664 C CA . LEU A 1 81 ? 17.599 -8.465 -38.619 1.00 67.00 81 LEU A CA 1
ATOM 665 C C . LEU A 1 81 ? 17.035 -7.328 -39.503 1.00 67.00 81 LEU A C 1
ATOM 667 O O . LEU A 1 81 ? 17.775 -6.415 -39.846 1.00 67.00 81 LEU A O 1
ATOM 671 N N . LEU A 1 82 ? 15.747 -7.372 -39.861 1.00 58.62 82 LEU A N 1
ATOM 672 C CA . LEU A 1 82 ? 15.113 -6.531 -40.883 1.00 58.62 82 LEU A CA 1
ATOM 673 C C . LEU A 1 82 ? 14.163 -5.444 -40.329 1.00 58.62 82 LEU A C 1
ATOM 675 O O . LEU A 1 82 ? 13.347 -4.915 -41.074 1.00 58.62 82 LEU A O 1
ATOM 679 N N . GLY A 1 83 ? 14.210 -5.145 -39.026 1.00 58.00 83 GLY A N 1
ATOM 680 C CA . GLY A 1 83 ? 13.358 -4.131 -38.387 1.00 58.00 83 GLY A CA 1
ATOM 681 C C . GLY A 1 83 ? 14.163 -2.938 -37.874 1.00 58.00 83 GLY A C 1
ATOM 682 O O . GLY A 1 83 ? 15.177 -3.126 -37.202 1.00 58.00 83 GLY A O 1
ATOM 683 N N . GLU A 1 84 ? 13.697 -1.729 -38.189 1.00 56.00 84 GLU A N 1
ATOM 684 C CA . GLU A 1 84 ? 14.348 -0.443 -37.923 1.00 56.00 84 GLU A CA 1
ATOM 685 C C . GLU A 1 84 ? 14.885 -0.254 -36.488 1.00 56.00 84 GLU A C 1
ATOM 687 O O . GLU A 1 84 ? 14.398 -0.777 -35.481 1.00 56.00 84 GLU A O 1
ATOM 692 N N . THR A 1 85 ? 15.943 0.549 -36.422 1.00 50.81 85 THR A N 1
ATOM 693 C CA . THR A 1 85 ? 16.856 0.822 -35.310 1.00 50.81 85 THR A CA 1
ATOM 694 C C . THR A 1 85 ? 16.225 1.612 -34.157 1.00 50.81 85 THR A C 1
ATOM 696 O O . THR A 1 85 ? 16.607 2.744 -33.872 1.00 50.81 85 THR A O 1
ATOM 699 N N . GLY A 1 86 ? 15.286 1.010 -33.430 1.00 57.72 86 GLY A N 1
ATOM 700 C CA . GLY A 1 86 ? 14.784 1.536 -32.157 1.00 57.72 86 GLY A CA 1
ATOM 701 C C . GLY A 1 86 ? 14.989 0.533 -31.028 1.00 57.72 86 GLY A C 1
ATOM 702 O O . GLY A 1 86 ? 14.656 -0.641 -31.172 1.00 57.72 86 GLY A O 1
ATOM 703 N N . LYS A 1 87 ? 15.513 0.936 -29.862 1.00 60.50 87 L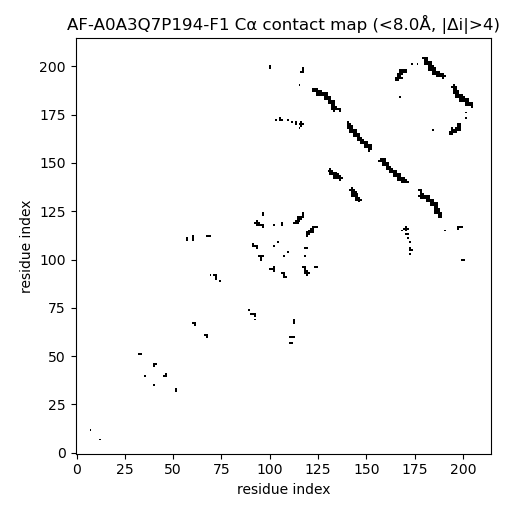YS A N 1
ATOM 704 C CA . LYS A 1 87 ? 15.443 0.102 -28.644 1.00 60.50 87 LYS A CA 1
ATOM 705 C C . LYS A 1 87 ? 13.969 -0.017 -28.208 1.00 60.50 87 LYS A C 1
ATOM 707 O O . LYS A 1 87 ? 13.546 0.697 -27.308 1.00 60.50 87 LYS A O 1
ATOM 712 N N . GLU A 1 88 ? 13.180 -0.887 -28.851 1.00 63.41 88 GLU A N 1
ATOM 713 C CA . GLU A 1 88 ? 11.855 -1.281 -28.361 1.00 63.41 88 GLU A CA 1
ATOM 714 C C . GLU A 1 88 ? 11.932 -1.592 -26.866 1.00 63.41 88 GLU A C 1
ATOM 716 O O . GLU A 1 88 ? 12.731 -2.428 -26.424 1.00 63.41 88 GLU A O 1
ATOM 721 N N . LYS A 1 89 ? 11.122 -0.874 -26.085 1.00 69.31 89 LYS A N 1
ATOM 722 C CA . LYS A 1 89 ? 10.969 -1.142 -24.660 1.00 69.31 89 LYS A CA 1
ATOM 723 C C . LYS A 1 89 ? 10.408 -2.552 -24.522 1.00 69.31 89 LYS A C 1
ATOM 725 O O . LYS A 1 89 ? 9.451 -2.907 -25.205 1.00 69.31 89 LYS A O 1
ATOM 730 N N . LEU A 1 90 ? 11.001 -3.340 -23.627 1.00 78.56 90 LEU A N 1
ATOM 731 C CA . LEU A 1 90 ? 10.460 -4.649 -23.278 1.00 78.56 90 LEU A CA 1
ATOM 732 C C . LEU A 1 90 ? 8.976 -4.491 -22.906 1.00 78.56 90 LEU A C 1
ATOM 734 O O . LEU A 1 90 ? 8.661 -3.592 -22.115 1.00 78.56 90 LEU A O 1
ATOM 738 N N . PRO A 1 91 ? 8.070 -5.326 -23.451 1.00 86.19 91 PRO A N 1
ATOM 739 C CA . PRO A 1 91 ? 6.662 -5.257 -23.088 1.00 86.19 91 PRO A CA 1
ATOM 740 C C . PRO A 1 91 ? 6.530 -5.476 -21.581 1.00 86.19 91 PRO A C 1
ATOM 742 O O . PRO A 1 91 ? 7.292 -6.249 -21.000 1.00 86.19 91 PRO A O 1
ATOM 745 N N . ARG A 1 92 ? 5.582 -4.787 -20.940 1.00 90.75 92 ARG A N 1
ATOM 746 C CA . ARG A 1 92 ? 5.345 -4.878 -19.495 1.00 90.75 92 ARG A CA 1
ATOM 747 C C . ARG A 1 92 ? 4.046 -5.609 -19.207 1.00 90.75 92 ARG A C 1
ATOM 749 O O . ARG A 1 92 ? 3.010 -5.317 -19.793 1.00 90.75 92 ARG A O 1
ATOM 756 N N . TYR A 1 93 ? 4.097 -6.529 -18.250 1.00 94.00 93 TYR A N 1
ATOM 757 C CA . TYR A 1 93 ? 2.930 -7.278 -17.819 1.00 94.00 93 TYR A CA 1
ATOM 758 C C . TYR A 1 93 ? 2.211 -6.490 -16.733 1.00 94.00 93 TYR A C 1
ATOM 760 O O . TYR A 1 93 ? 2.793 -6.153 -15.695 1.00 94.00 93 TYR A O 1
ATOM 768 N N . TYR A 1 94 ? 0.932 -6.245 -16.966 1.00 94.62 94 TYR A N 1
ATOM 769 C CA . TYR A 1 94 ? -0.005 -5.711 -15.996 1.00 94.62 94 TYR A CA 1
ATOM 770 C C . TYR A 1 94 ? -1.329 -6.462 -16.141 1.00 94.62 94 TYR A C 1
ATOM 772 O O . TYR A 1 94 ? -1.612 -7.064 -17.175 1.00 94.62 94 TYR A O 1
ATOM 780 N N . LYS A 1 95 ? -2.145 -6.438 -15.092 1.00 93.62 95 LYS A N 1
ATOM 781 C CA . LYS A 1 95 ? -3.480 -7.028 -15.089 1.00 93.62 95 LYS A CA 1
ATOM 782 C C . LYS A 1 95 ? -4.480 -6.099 -14.423 1.00 93.62 95 LYS A C 1
ATOM 784 O O . LYS A 1 95 ? -4.140 -5.325 -13.524 1.00 93.62 95 LYS A O 1
ATOM 789 N N . ASN A 1 96 ? -5.734 -6.260 -14.817 1.00 93.88 96 ASN A N 1
ATOM 790 C CA . ASN A 1 96 ? -6.862 -5.663 -14.124 1.00 93.88 96 ASN A CA 1
ATOM 791 C C . ASN A 1 96 ? -7.226 -6.539 -12.920 1.00 93.88 96 ASN A C 1
ATOM 793 O O . ASN A 1 96 ? -7.306 -7.760 -13.027 1.00 93.88 96 ASN A O 1
ATOM 797 N N . ILE A 1 97 ? -7.422 -5.915 -11.760 1.00 92.62 97 ILE A N 1
ATOM 798 C CA . ILE A 1 97 ? -7.720 -6.621 -10.501 1.00 92.62 97 ILE A CA 1
ATOM 799 C C . ILE A 1 97 ? -9.212 -6.979 -10.397 1.00 92.62 97 ILE A C 1
ATOM 801 O O . ILE A 1 97 ? -9.577 -7.878 -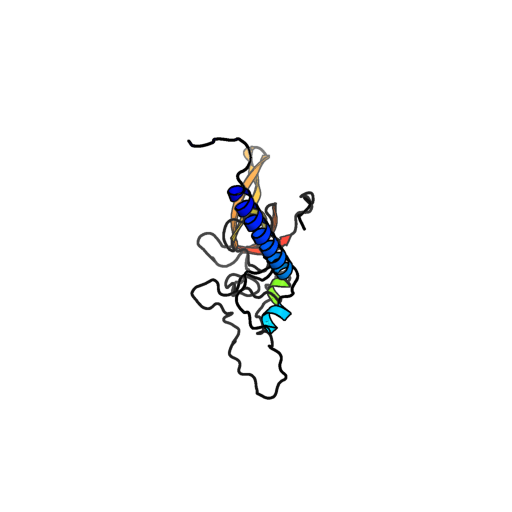9.644 1.00 92.62 97 ILE A O 1
ATOM 805 N N . GLY A 1 98 ? -10.070 -6.287 -11.152 1.00 91.75 98 GLY A N 1
ATOM 806 C CA . GLY A 1 98 ? -11.524 -6.369 -11.027 1.00 91.75 98 GLY A CA 1
ATOM 807 C C . GLY A 1 98 ? -12.066 -5.431 -9.944 1.00 91.75 98 GLY A C 1
ATOM 808 O O . GLY A 1 98 ? -11.385 -4.497 -9.515 1.00 91.75 98 GLY A O 1
ATOM 809 N N . LEU A 1 99 ? -13.311 -5.667 -9.514 1.00 91.62 99 LEU A N 1
ATOM 810 C CA . LEU A 1 99 ? -13.979 -4.927 -8.427 1.00 91.62 99 LEU A CA 1
ATOM 811 C C . LEU A 1 99 ? -14.081 -3.400 -8.661 1.00 91.62 99 LEU A C 1
ATOM 813 O O . LEU A 1 99 ? -14.166 -2.629 -7.710 1.00 91.62 99 LEU A O 1
ATOM 817 N N . GLY A 1 100 ? -14.038 -2.951 -9.921 1.00 92.00 100 GLY A N 1
ATOM 818 C CA . GLY A 1 100 ? -14.140 -1.533 -10.293 1.00 92.00 100 GLY A CA 1
ATOM 819 C C . GLY A 1 100 ? -12.880 -0.689 -10.044 1.00 92.00 100 GLY A C 1
ATOM 820 O O . GLY A 1 100 ? -12.910 0.525 -10.250 1.00 92.00 100 GLY A O 1
ATOM 821 N N . PHE A 1 101 ? -11.760 -1.290 -9.629 1.00 94.31 101 PHE A N 1
ATOM 822 C CA . PHE A 1 101 ? -10.501 -0.559 -9.462 1.00 94.31 101 PHE A CA 1
ATOM 823 C C . PHE A 1 101 ? -9.773 -0.382 -10.795 1.00 94.31 101 PHE A C 1
ATOM 825 O O . PHE A 1 101 ? -9.570 -1.338 -11.545 1.00 94.31 101 PHE A O 1
ATOM 832 N N . LYS A 1 102 ? -9.329 0.850 -11.062 1.00 92.62 102 LYS A N 1
ATOM 833 C CA . LYS A 1 102 ? -8.520 1.183 -12.239 1.00 92.62 102 LYS A CA 1
ATOM 834 C C . LYS A 1 102 ? -7.052 0.828 -12.003 1.00 92.62 102 LYS A C 1
ATOM 836 O O . LYS A 1 102 ? -6.510 1.078 -10.927 1.00 92.62 102 LYS A O 1
ATOM 841 N N . THR A 1 103 ? -6.410 0.278 -13.026 1.00 93.44 103 THR A N 1
ATOM 842 C CA . THR A 1 103 ? -4.954 0.139 -13.123 1.00 93.44 103 THR A CA 1
ATOM 843 C C . THR A 1 103 ? -4.311 1.522 -13.189 1.00 93.44 103 THR A C 1
ATOM 845 O O . THR A 1 103 ? -4.736 2.373 -13.969 1.00 93.44 103 THR A O 1
ATOM 848 N N . SER A 1 104 ? -3.311 1.776 -12.340 1.00 90.38 104 SER A N 1
ATOM 849 C CA . SER A 1 104 ? -2.613 3.066 -12.345 1.00 90.38 104 SER A CA 1
ATOM 850 C C . SER A 1 104 ? -1.688 3.176 -13.564 1.00 90.38 104 SER A C 1
ATOM 852 O O . SER A 1 104 ? -1.147 2.167 -14.028 1.00 90.38 104 SER A O 1
ATOM 854 N N . LYS A 1 105 ? -1.484 4.393 -14.085 1.00 90.88 105 LYS A N 1
ATOM 855 C CA . LYS A 1 105 ? -0.595 4.623 -15.241 1.00 90.88 105 LYS A CA 1
ATOM 856 C C . LYS A 1 105 ? 0.840 4.211 -14.916 1.00 90.88 105 LYS A C 1
ATOM 858 O O . LYS A 1 105 ? 1.512 3.573 -15.717 1.00 90.88 105 LYS A O 1
ATOM 863 N N . GLU A 1 106 ? 1.262 4.454 -13.678 1.00 90.12 106 GLU A N 1
ATOM 864 C CA . GLU A 1 106 ? 2.567 4.061 -13.152 1.00 90.12 106 GLU A CA 1
ATOM 865 C C . GLU A 1 106 ? 2.738 2.539 -13.108 1.00 90.12 106 GLU A C 1
ATOM 867 O O . GLU A 1 106 ? 3.864 2.054 -13.161 1.00 90.12 106 GLU A O 1
ATOM 872 N N . ALA A 1 107 ? 1.656 1.762 -13.002 1.00 91.75 107 ALA A N 1
ATOM 873 C CA . ALA A 1 107 ? 1.734 0.309 -13.093 1.00 91.75 107 ALA A CA 1
ATOM 874 C C . ALA A 1 107 ? 1.951 -0.168 -14.539 1.00 91.75 107 ALA A C 1
ATOM 876 O O . ALA A 1 107 ? 2.677 -1.145 -14.735 1.00 91.75 107 ALA A O 1
ATOM 877 N N . ILE A 1 108 ? 1.358 0.521 -15.522 1.00 92.38 108 ILE A N 1
ATOM 878 C CA . ILE A 1 108 ? 1.432 0.198 -16.958 1.00 92.38 108 ILE A CA 1
ATOM 879 C C . ILE A 1 108 ? 2.777 0.627 -17.555 1.00 92.38 108 ILE A C 1
ATOM 881 O O . ILE A 1 108 ? 3.394 -0.138 -18.288 1.00 92.38 108 ILE A O 1
ATOM 885 N N . GLU A 1 109 ? 3.250 1.826 -17.220 1.00 89.25 109 GLU A N 1
ATOM 886 C CA . GLU A 1 109 ? 4.455 2.431 -17.809 1.00 89.25 109 GLU A CA 1
ATOM 887 C C . GLU A 1 109 ? 5.683 2.340 -16.896 1.00 89.25 109 GLU A C 1
ATOM 889 O O . GLU A 1 109 ? 6.818 2.534 -17.334 1.00 89.25 109 GLU A O 1
ATOM 894 N N . GLY A 1 110 ? 5.479 2.065 -15.606 1.00 86.69 110 GLY A N 1
ATOM 895 C CA . GLY A 1 110 ? 6.562 2.029 -14.633 1.00 86.69 110 GLY A CA 1
ATOM 896 C C . GLY A 1 110 ? 7.553 0.904 -14.894 1.00 86.69 110 GLY A C 1
ATOM 897 O O . GLY A 1 110 ? 7.252 -0.107 -15.511 1.00 86.69 110 GLY A O 1
ATOM 898 N N . ILE A 1 111 ? 8.759 1.058 -14.360 1.00 88.12 111 ILE A N 1
ATOM 899 C CA . ILE A 1 111 ? 9.877 0.148 -14.630 1.00 88.12 111 ILE A CA 1
ATOM 900 C C . ILE A 1 111 ? 10.168 -0.767 -13.414 1.00 88.12 111 ILE A C 1
ATOM 902 O O . ILE A 1 111 ? 10.948 -1.710 -13.486 1.00 88.12 111 ILE A O 1
ATOM 906 N N . TYR A 1 112 ? 9.467 -0.573 -12.288 1.00 90.94 112 TYR A N 1
ATOM 907 C CA . TYR A 1 112 ? 9.678 -1.343 -11.055 1.00 90.94 112 TYR A CA 1
ATOM 908 C C . TYR A 1 112 ? 9.284 -2.819 -11.195 1.00 90.94 112 TYR A C 1
ATOM 910 O O . TYR A 1 112 ? 8.333 -3.161 -11.907 1.00 90.94 112 TYR A O 1
ATOM 918 N N . ILE A 1 113 ? 9.945 -3.678 -10.416 1.00 92.94 113 ILE A N 1
ATOM 919 C CA . ILE A 1 113 ? 9.630 -5.105 -10.312 1.00 92.94 113 ILE A CA 1
ATOM 920 C C . ILE A 1 113 ? 9.215 -5.426 -8.878 1.00 92.94 113 ILE A C 1
ATOM 922 O O . ILE A 1 113 ? 9.975 -5.275 -7.917 1.00 92.94 113 ILE A O 1
ATOM 926 N N . ASP A 1 114 ? 7.963 -5.852 -8.736 1.00 93.81 114 ASP A N 1
ATOM 927 C CA . ASP A 1 114 ? 7.366 -6.189 -7.451 1.00 93.81 114 ASP A CA 1
ATOM 928 C C . ASP A 1 114 ? 6.421 -7.386 -7.593 1.00 93.81 114 ASP A C 1
ATOM 930 O O . ASP A 1 114 ? 5.334 -7.290 -8.161 1.00 93.81 114 ASP A O 1
ATOM 934 N N . LYS A 1 115 ? 6.825 -8.525 -7.023 1.00 94.12 115 LYS A N 1
ATOM 935 C CA . LYS A 1 115 ? 6.035 -9.767 -7.034 1.00 94.12 115 LYS A CA 1
ATOM 936 C C . LYS A 1 115 ? 4.743 -9.641 -6.216 1.00 94.12 115 LYS A C 1
ATOM 938 O O . LYS A 1 115 ? 3.801 -10.396 -6.455 1.00 94.12 115 LYS A O 1
ATOM 943 N N . LYS A 1 116 ? 4.709 -8.703 -5.260 1.00 96.19 116 LYS A N 1
ATOM 944 C CA . LYS A 1 116 ? 3.585 -8.450 -4.350 1.00 96.19 116 LYS A CA 1
ATOM 945 C C . LYS A 1 116 ? 2.635 -7.362 -4.866 1.00 96.19 116 LYS A C 1
ATOM 947 O O . LYS A 1 116 ? 1.624 -7.101 -4.221 1.00 96.19 116 LYS A O 1
ATOM 952 N N . CYS A 1 117 ? 2.915 -6.741 -6.013 1.00 95.50 117 CYS A N 1
ATOM 953 C CA . CYS A 1 117 ? 2.027 -5.750 -6.619 1.00 95.50 117 CYS A CA 1
ATOM 954 C C . CYS A 1 117 ? 0.685 -6.394 -7.011 1.00 95.50 117 CYS A C 1
ATOM 956 O O . CYS A 1 117 ? 0.694 -7.475 -7.610 1.00 95.50 117 CYS A O 1
ATOM 958 N N . PRO A 1 118 ? -0.464 -5.750 -6.738 1.00 96.12 118 PRO A N 1
ATOM 959 C CA . PRO A 1 118 ? -1.748 -6.296 -7.161 1.00 96.12 118 PRO A CA 1
ATOM 960 C C . PRO A 1 118 ? -1.961 -6.157 -8.683 1.00 96.12 118 PRO A C 1
ATOM 962 O O . PRO A 1 118 ? -2.675 -6.970 -9.262 1.00 96.12 118 PRO A O 1
ATOM 965 N N . PHE A 1 119 ? -1.291 -5.203 -9.344 1.00 95.81 119 PHE A N 1
ATOM 966 C CA . PHE A 1 119 ? -1.415 -4.939 -10.785 1.00 95.81 119 PHE A CA 1
ATOM 967 C C . PHE A 1 119 ? -0.373 -5.657 -11.650 1.00 95.81 119 PHE A C 1
ATOM 969 O O . PHE A 1 119 ? -0.707 -6.153 -12.713 1.00 95.81 119 PHE A O 1
ATOM 976 N N . THR A 1 120 ? 0.897 -5.707 -11.243 1.00 94.38 120 THR A N 1
ATOM 977 C CA . THR A 1 120 ? 1.984 -6.284 -12.070 1.00 94.38 120 THR A CA 1
ATOM 978 C C . THR A 1 120 ? 2.536 -7.599 -11.520 1.00 94.38 120 THR A C 1
ATOM 980 O O . THR A 1 120 ? 3.398 -8.222 -12.141 1.00 94.38 120 THR A O 1
ATOM 983 N N . G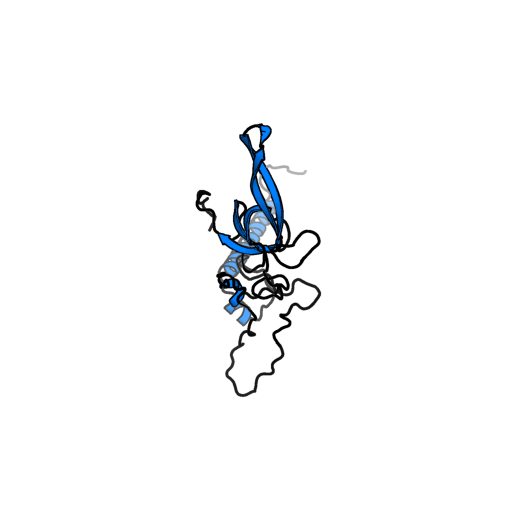LY A 1 121 ? 2.043 -8.031 -10.355 1.00 93.06 121 GLY A N 1
ATOM 984 C CA . GLY A 1 121 ? 2.460 -9.245 -9.662 1.00 93.06 121 GLY A CA 1
ATOM 985 C C . GLY A 1 121 ? 1.395 -10.346 -9.646 1.00 93.06 121 GLY A C 1
ATOM 986 O O . GLY A 1 121 ? 0.269 -10.206 -10.138 1.00 93.06 121 GLY A O 1
ATOM 987 N N . ASN A 1 122 ? 1.746 -11.469 -9.016 1.00 93.88 122 ASN A N 1
ATOM 988 C CA . ASN A 1 122 ? 0.841 -12.605 -8.833 1.00 93.88 122 ASN A CA 1
ATOM 989 C C . ASN A 1 122 ? 0.157 -12.560 -7.454 1.00 93.88 122 ASN A C 1
ATOM 991 O O . ASN A 1 122 ? 0.368 -13.416 -6.584 1.00 93.88 122 ASN A O 1
ATOM 995 N N . VAL A 1 123 ? -0.623 -11.500 -7.234 1.00 95.62 123 VAL A N 1
ATOM 996 C CA . VAL A 1 123 ? -1.488 -11.339 -6.058 1.00 95.62 123 VAL A CA 1
ATOM 997 C C . VAL A 1 123 ? -2.926 -11.148 -6.525 1.00 95.62 123 VAL A C 1
ATOM 999 O O . VAL A 1 123 ? -3.197 -10.277 -7.348 1.00 95.62 123 VAL A O 1
ATOM 1002 N N . SER A 1 124 ? -3.837 -11.982 -6.032 1.00 95.31 124 SER A N 1
ATOM 1003 C CA . SER A 1 124 ? -5.283 -11.839 -6.223 1.00 95.31 124 SER A CA 1
ATOM 1004 C C . SER A 1 124 ? -5.887 -11.129 -5.016 1.00 95.31 124 SER A C 1
ATOM 1006 O O . SER A 1 124 ? -5.577 -11.496 -3.877 1.00 95.31 124 SER A O 1
ATOM 1008 N N . ILE A 1 125 ? -6.769 -10.168 -5.261 1.00 96.75 125 ILE A N 1
ATOM 1009 C CA . ILE A 1 125 ? -7.550 -9.515 -4.212 1.00 96.75 125 ILE A CA 1
ATOM 1010 C C . ILE A 1 125 ? -8.865 -10.265 -4.054 1.00 96.75 125 ILE A C 1
ATOM 1012 O O . ILE A 1 125 ? -9.537 -10.539 -5.045 1.00 96.75 125 ILE A O 1
ATOM 1016 N N . ARG A 1 126 ? -9.202 -10.637 -2.819 1.00 94.50 126 ARG A N 1
ATOM 1017 C CA . ARG A 1 126 ? -10.415 -11.397 -2.498 1.00 94.50 126 ARG A CA 1
ATOM 1018 C C . ARG A 1 126 ? -10.886 -11.074 -1.090 1.00 94.50 126 ARG A C 1
ATOM 1020 O O . ARG A 1 126 ? -10.056 -10.850 -0.219 1.00 94.50 126 ARG A O 1
ATOM 1027 N N . GLY A 1 127 ? -12.193 -11.125 -0.860 1.00 94.75 127 GLY A N 1
ATOM 1028 C CA . GLY A 1 127 ? -12.768 -10.880 0.459 1.00 94.75 127 GLY A CA 1
ATOM 1029 C C . GLY A 1 127 ? -12.945 -9.392 0.740 1.00 94.75 127 GLY A C 1
ATOM 1030 O O . GLY A 1 127 ? -13.614 -8.687 -0.013 1.00 94.75 127 GLY A O 1
ATOM 1031 N N . ARG A 1 128 ? -12.396 -8.917 1.858 1.00 96.44 128 ARG A N 1
ATOM 1032 C CA . ARG A 1 128 ? -12.731 -7.598 2.405 1.00 96.44 128 ARG A CA 1
ATOM 1033 C C . ARG A 1 128 ? -11.969 -6.470 1.712 1.00 96.44 128 ARG A C 1
ATOM 1035 O O . ARG A 1 128 ? -10.747 -6.516 1.576 1.00 96.44 128 ARG A O 1
ATOM 1042 N N . ILE A 1 129 ? -12.689 -5.401 1.380 1.00 97.06 129 ILE A N 1
ATOM 1043 C CA . ILE A 1 129 ? -12.114 -4.103 1.018 1.00 97.06 129 ILE A CA 1
ATOM 1044 C C . ILE A 1 129 ? -12.290 -3.179 2.217 1.00 97.06 129 ILE A C 1
ATOM 1046 O O . ILE A 1 129 ? -13.399 -2.987 2.711 1.00 97.06 129 ILE A O 1
ATOM 1050 N N . LEU A 1 130 ? -11.188 -2.631 2.710 1.00 96.75 130 LEU A N 1
ATOM 1051 C CA . LEU A 1 130 ? -11.161 -1.785 3.893 1.00 96.75 130 LEU A CA 1
ATOM 1052 C C . LEU A 1 130 ? -10.575 -0.423 3.536 1.00 96.75 130 LEU A C 1
ATOM 1054 O O . LEU A 1 130 ? -9.749 -0.313 2.636 1.00 96.75 130 LEU A O 1
ATOM 1058 N N . SER A 1 131 ? -10.945 0.600 4.296 1.00 96.25 131 SER A N 1
ATOM 1059 C CA . SER A 1 131 ? -10.316 1.918 4.218 1.00 96.25 131 SER A CA 1
ATOM 1060 C C . SER A 1 131 ? -9.675 2.277 5.552 1.00 96.25 131 SER A C 1
ATOM 1062 O O . SER A 1 131 ? -10.138 1.836 6.613 1.00 96.25 131 SER A O 1
ATOM 1064 N N . GLY A 1 132 ? -8.601 3.056 5.500 1.00 95.56 132 GLY A N 1
ATOM 1065 C CA . GLY A 1 132 ? -7.917 3.577 6.679 1.00 95.56 132 GLY A CA 1
ATOM 1066 C C . GLY A 1 132 ? -6.961 4.709 6.330 1.00 95.56 132 GLY A C 1
ATOM 1067 O O . GLY A 1 132 ? -6.687 4.964 5.158 1.00 95.56 132 GLY A O 1
ATOM 1068 N N . VAL A 1 133 ? -6.462 5.380 7.361 1.00 95.69 133 VAL A N 1
ATOM 1069 C CA . VAL A 1 133 ? -5.556 6.525 7.227 1.00 95.69 133 VAL A CA 1
ATOM 1070 C C . VAL A 1 133 ? -4.114 6.058 7.380 1.00 95.69 133 VAL A C 1
ATOM 1072 O O . VAL A 1 133 ? -3.809 5.248 8.259 1.00 95.69 133 VAL A O 1
ATOM 1075 N N . VAL A 1 134 ? -3.205 6.559 6.547 1.00 96.00 134 VAL A N 1
ATOM 1076 C CA . VAL A 1 134 ? -1.773 6.243 6.664 1.00 96.00 134 VAL A CA 1
ATOM 1077 C C . VAL A 1 134 ? -1.191 6.869 7.923 1.00 96.00 134 VAL A C 1
ATOM 1079 O O . VAL A 1 134 ? -1.269 8.078 8.109 1.00 96.00 134 VAL A O 1
ATOM 1082 N N . THR A 1 135 ? -0.551 6.061 8.769 1.00 95.31 135 THR A N 1
ATOM 1083 C CA . THR A 1 135 ? 0.116 6.544 9.990 1.00 95.31 135 THR A CA 1
ATOM 1084 C C . THR A 1 135 ? 1.634 6.489 9.882 1.00 95.31 135 THR A C 1
ATOM 1086 O O . THR A 1 135 ? 2.315 7.406 10.329 1.00 95.31 135 THR A O 1
ATOM 1089 N N . LYS A 1 136 ? 2.197 5.411 9.318 1.00 96.12 136 LYS A N 1
ATOM 1090 C CA . LYS A 1 136 ? 3.657 5.230 9.225 1.00 96.12 136 LYS A CA 1
ATOM 1091 C C . LYS A 1 136 ? 4.064 4.748 7.836 1.00 96.12 136 LYS A C 1
ATOM 1093 O O . LYS A 1 136 ? 3.472 3.804 7.318 1.00 96.12 136 LYS A O 1
ATOM 1098 N N . MET A 1 137 ? 5.138 5.335 7.305 1.00 94.75 137 MET A N 1
ATOM 1099 C CA . MET A 1 137 ? 5.752 4.987 6.014 1.00 94.75 137 MET A CA 1
ATOM 1100 C C . MET A 1 137 ? 7.260 4.701 6.139 1.00 94.75 137 MET A C 1
ATOM 1102 O O . MET A 1 137 ? 8.058 5.136 5.322 1.00 94.75 137 MET A O 1
ATOM 1106 N N . LYS A 1 138 ? 7.676 4.018 7.212 1.00 94.00 138 LYS A N 1
ATOM 1107 C CA . LYS A 1 138 ? 9.107 3.816 7.520 1.00 94.00 138 LYS A CA 1
ATOM 1108 C C . LYS A 1 138 ? 9.717 2.556 6.896 1.00 94.00 138 LYS A C 1
ATOM 1110 O O . LYS A 1 138 ? 10.932 2.456 6.804 1.00 94.00 138 LYS A O 1
ATOM 1115 N N . MET A 1 139 ? 8.895 1.575 6.524 1.00 94.62 139 MET A N 1
ATOM 1116 C CA . MET A 1 139 ? 9.367 0.296 5.989 1.00 94.62 139 MET A CA 1
ATOM 1117 C C . MET A 1 139 ? 9.397 0.322 4.462 1.00 94.62 139 MET A C 1
ATOM 1119 O O . MET A 1 139 ? 8.570 0.968 3.820 1.00 94.62 139 MET A O 1
ATOM 1123 N N . GLN A 1 140 ? 10.305 -0.448 3.864 1.00 92.00 140 GLN A N 1
ATOM 1124 C CA . GLN A 1 140 ? 10.331 -0.614 2.415 1.00 92.00 140 GLN A CA 1
ATOM 1125 C C . GLN A 1 140 ? 9.068 -1.336 1.927 1.00 92.00 140 GLN A C 1
ATOM 1127 O O . GLN A 1 140 ? 8.734 -2.426 2.397 1.00 92.00 140 GLN A O 1
ATOM 1132 N N . ARG A 1 141 ? 8.368 -0.722 0.962 1.00 93.19 141 ARG A N 1
ATOM 1133 C CA . ARG A 1 141 ? 7.182 -1.276 0.274 1.00 93.19 141 ARG A CA 1
ATOM 1134 C C . ARG A 1 141 ? 6.052 -1.728 1.216 1.00 93.19 141 ARG A C 1
ATOM 1136 O O . ARG A 1 141 ? 5.222 -2.547 0.844 1.00 93.19 141 ARG A O 1
ATOM 1143 N N . THR A 1 142 ? 6.005 -1.238 2.455 1.00 96.62 142 THR A N 1
ATOM 1144 C CA . THR A 1 142 ? 4.951 -1.557 3.431 1.00 96.62 142 THR A CA 1
ATOM 1145 C C . THR A 1 142 ? 4.652 -0.323 4.267 1.00 96.62 142 THR A C 1
ATOM 1147 O O . THR A 1 142 ? 5.556 0.324 4.790 1.00 96.62 142 THR A O 1
ATOM 1150 N N . ILE A 1 143 ? 3.371 -0.022 4.431 1.00 97.00 143 ILE A N 1
ATOM 1151 C CA . ILE A 1 143 ? 2.884 1.075 5.262 1.00 97.00 143 ILE A CA 1
ATOM 1152 C C . ILE A 1 143 ? 2.038 0.534 6.405 1.00 97.00 143 ILE A C 1
ATOM 1154 O O . ILE A 1 143 ? 1.498 -0.571 6.337 1.00 97.00 143 ILE A O 1
ATOM 1158 N N . VAL A 1 144 ? 1.908 1.317 7.470 1.00 97.56 144 VAL A N 1
ATOM 1159 C CA . VAL A 1 144 ? 0.958 1.026 8.546 1.00 97.56 144 VAL A CA 1
ATOM 1160 C C . VAL A 1 144 ? -0.201 1.993 8.415 1.00 97.56 144 VAL A C 1
ATOM 1162 O O . VAL A 1 144 ? -0.003 3.209 8.507 1.00 97.56 144 VAL A O 1
ATOM 1165 N N . ILE A 1 145 ? -1.397 1.443 8.223 1.00 97.31 145 ILE A N 1
ATOM 1166 C CA . ILE A 1 145 ? -2.635 2.214 8.264 1.00 97.31 145 ILE A CA 1
ATOM 1167 C C . ILE A 1 145 ? -3.302 2.042 9.625 1.00 97.31 145 ILE A C 1
ATOM 1169 O O . ILE A 1 145 ? -3.223 0.978 10.250 1.00 97.31 145 ILE A O 1
ATOM 1173 N N . ARG A 1 146 ? -3.985 3.090 10.060 1.00 97.12 146 ARG A N 1
ATOM 1174 C CA . ARG A 1 146 ? -4.839 3.100 11.236 1.00 97.12 146 ARG A CA 1
ATOM 1175 C C . ARG A 1 146 ? -6.292 3.118 10.794 1.00 97.12 146 ARG A C 1
ATOM 1177 O O . ARG A 1 146 ? -6.683 3.871 9.902 1.00 97.12 146 ARG A O 1
ATOM 1184 N N . ARG A 1 147 ? -7.089 2.260 11.422 1.00 96.69 147 ARG A N 1
ATOM 1185 C CA . ARG A 1 147 ? -8.540 2.217 11.264 1.00 96.69 147 ARG A CA 1
ATOM 1186 C C . ARG A 1 147 ? -9.176 2.541 12.599 1.00 96.69 147 ARG A C 1
ATOM 1188 O O . ARG A 1 147 ? -9.108 1.723 13.518 1.00 96.69 147 ARG A O 1
ATOM 1195 N N . ASP A 1 148 ? -9.760 3.723 12.693 1.00 96.25 148 ASP A N 1
ATOM 1196 C CA . ASP A 1 148 ? -10.587 4.123 13.824 1.00 96.25 148 ASP A CA 1
ATOM 1197 C C . ASP A 1 148 ? -12.016 3.598 13.611 1.00 96.25 148 ASP A C 1
ATOM 1199 O O . ASP A 1 148 ? -12.549 3.637 12.501 1.00 96.25 148 ASP A O 1
ATOM 1203 N N . TYR A 1 149 ? -12.617 3.037 14.658 1.00 97.06 149 TYR A N 1
ATOM 1204 C CA . TYR A 1 149 ? -13.986 2.523 14.649 1.00 97.06 149 TYR A CA 1
ATOM 1205 C C . TYR A 1 149 ? -14.637 2.740 16.014 1.00 97.06 149 TYR A C 1
ATOM 1207 O O . TYR A 1 149 ? -13.966 2.820 17.044 1.00 97.06 149 TYR A O 1
ATOM 1215 N N . LEU A 1 150 ? -15.961 2.836 16.017 1.00 97.94 150 LEU A N 1
ATOM 1216 C CA . LEU A 1 150 ? -16.748 2.984 17.232 1.00 97.94 150 LEU A CA 1
ATOM 1217 C C . LEU A 1 150 ? -17.203 1.607 17.711 1.00 97.94 150 LEU A C 1
ATOM 1219 O O . LEU A 1 150 ? -17.761 0.827 16.942 1.00 97.94 150 LEU A O 1
ATOM 1223 N N . HIS A 1 151 ? -16.954 1.303 18.979 1.00 98.00 151 HIS A N 1
ATOM 1224 C CA . HIS A 1 151 ? -17.442 0.102 19.640 1.00 98.00 151 HIS A CA 1
ATOM 1225 C C . HIS A 1 151 ? -18.634 0.464 20.526 1.00 98.00 151 HIS A C 1
ATOM 1227 O O . HIS A 1 151 ? -18.516 1.302 21.416 1.00 98.00 151 HIS A O 1
ATOM 1233 N N . TYR A 1 152 ? -19.787 -0.152 20.285 1.00 97.56 152 TYR A N 1
ATOM 1234 C CA . TYR A 1 152 ? -20.999 0.118 21.055 1.00 97.56 152 TYR A CA 1
ATOM 1235 C C . TYR A 1 152 ? -20.988 -0.627 22.396 1.00 97.56 152 TYR A C 1
ATOM 1237 O O . TYR A 1 152 ? -20.772 -1.839 22.434 1.00 97.56 152 TYR A O 1
ATOM 1245 N N . ILE A 1 153 ? -21.238 0.082 23.499 1.00 98.06 153 ILE A N 1
ATOM 1246 C CA . ILE A 1 153 ? -21.357 -0.498 24.840 1.00 98.06 153 ILE A CA 1
ATOM 1247 C C . ILE A 1 153 ? -22.830 -0.523 25.241 1.00 98.06 153 ILE A C 1
ATOM 1249 O O . ILE A 1 153 ? -23.389 0.478 25.692 1.00 98.06 153 ILE A O 1
ATOM 1253 N N . ARG A 1 154 ? -23.435 -1.711 25.131 1.00 97.94 154 ARG A N 1
ATOM 1254 C CA . ARG A 1 154 ? -24.865 -1.950 25.385 1.00 97.94 154 ARG A CA 1
ATOM 1255 C C . ARG A 1 154 ? -25.319 -1.564 26.797 1.00 97.94 154 ARG A C 1
ATOM 1257 O O . ARG A 1 154 ? -26.426 -1.084 26.954 1.00 97.94 154 ARG A O 1
ATOM 1264 N N . LYS A 1 155 ? -24.471 -1.727 27.823 1.00 98.19 155 LYS A N 1
ATOM 1265 C CA . LYS A 1 155 ? -24.820 -1.365 29.214 1.00 98.19 155 LYS A CA 1
ATOM 1266 C C . LYS A 1 155 ? -25.075 0.137 29.392 1.00 98.19 155 LYS A C 1
ATOM 1268 O O . LYS A 1 155 ? -25.920 0.517 30.189 1.00 98.19 155 LYS A O 1
ATOM 1273 N N . TYR A 1 156 ? -24.329 0.978 28.675 1.00 98.06 156 TYR A N 1
ATOM 1274 C CA . TYR A 1 156 ? -24.376 2.435 28.834 1.00 98.06 156 TYR A CA 1
ATOM 1275 C C . TYR A 1 156 ? -25.057 3.143 27.661 1.00 98.06 156 TYR A C 1
ATOM 1277 O O . TYR A 1 156 ? -25.110 4.368 27.661 1.00 98.06 156 TYR A O 1
ATOM 1285 N N . ASN A 1 157 ? -25.525 2.400 26.650 1.00 96.31 157 ASN A N 1
ATOM 1286 C CA . ASN A 1 157 ? -26.068 2.935 25.398 1.00 96.31 157 ASN A CA 1
ATOM 1287 C C . ASN A 1 157 ? -25.163 4.010 24.755 1.00 96.31 157 ASN A C 1
ATOM 1289 O O . ASN A 1 157 ? -25.642 4.987 24.186 1.00 96.31 157 ASN A O 1
ATOM 1293 N N . ARG A 1 158 ? -23.836 3.843 24.861 1.00 98.44 158 ARG A N 1
ATOM 1294 C CA . ARG A 1 158 ? -22.812 4.794 24.385 1.00 98.44 158 ARG A CA 1
ATOM 1295 C C . ARG A 1 158 ? -21.782 4.093 23.504 1.00 98.44 158 ARG A C 1
ATOM 1297 O O . ARG A 1 158 ? -21.586 2.883 23.605 1.00 98.44 158 ARG A O 1
ATOM 1304 N N . PHE A 1 159 ? -21.091 4.863 22.667 1.00 98.06 159 PHE A N 1
ATOM 1305 C CA . PHE A 1 159 ? -19.991 4.375 21.833 1.00 98.06 159 PHE A CA 1
ATOM 1306 C C . PHE A 1 159 ? -18.628 4.746 22.425 1.00 98.06 159 PHE A C 1
ATOM 1308 O O . PHE A 1 159 ? -18.420 5.865 22.886 1.00 98.06 159 PHE A O 1
ATOM 1315 N N . GLU A 1 160 ? -17.680 3.818 22.345 1.00 97.75 160 GLU A N 1
ATOM 1316 C CA . GLU A 1 160 ? -16.268 4.012 22.670 1.00 97.75 160 GLU A CA 1
ATOM 1317 C C . GLU A 1 160 ? -15.446 4.094 21.375 1.00 97.75 160 GLU A C 1
ATOM 1319 O O . GLU A 1 160 ? -15.621 3.284 20.462 1.00 97.75 160 GLU A O 1
ATOM 1324 N N . LYS A 1 161 ? -14.516 5.050 21.282 1.00 98.12 161 LYS A N 1
ATOM 1325 C CA . LYS A 1 161 ? -13.584 5.146 20.150 1.00 98.12 161 LYS A CA 1
ATOM 1326 C C . LYS A 1 161 ? -12.458 4.127 20.313 1.00 98.12 161 LYS A C 1
ATOM 1328 O O . LYS A 1 161 ? -11.668 4.218 21.247 1.00 98.12 161 LYS A O 1
ATOM 1333 N N . ARG A 1 162 ? -12.337 3.193 19.369 1.00 98.06 162 ARG A N 1
ATOM 1334 C CA . ARG A 1 162 ? -11.241 2.218 19.297 1.00 98.06 162 ARG A CA 1
ATOM 1335 C C . ARG A 1 162 ? -10.492 2.345 17.984 1.00 98.06 162 ARG A C 1
ATOM 1337 O O . ARG A 1 162 ? -10.975 2.920 17.014 1.00 98.06 162 ARG A O 1
ATOM 1344 N N . HIS A 1 163 ? -9.297 1.772 17.947 1.00 97.56 163 HIS A N 1
ATOM 1345 C CA . HIS A 1 163 ? -8.487 1.760 16.742 1.00 97.56 163 HIS A CA 1
ATOM 1346 C C . HIS A 1 163 ? -7.744 0.447 16.571 1.00 97.56 163 HIS A C 1
ATOM 1348 O O . HIS A 1 163 ? -7.454 -0.258 17.538 1.00 97.56 163 HIS A O 1
ATOM 1354 N N . LYS A 1 164 ? -7.425 0.118 15.321 1.00 97.38 164 LYS A N 1
ATOM 1355 C CA . LYS A 1 164 ? -6.512 -0.972 14.980 1.00 97.38 164 LYS A CA 1
ATOM 1356 C C . LYS A 1 164 ? -5.503 -0.487 13.953 1.00 97.38 164 LYS A C 1
ATOM 1358 O O . LYS A 1 164 ? -5.872 0.100 12.937 1.00 97.38 164 LYS A O 1
ATOM 1363 N N . ASN A 1 165 ? -4.236 -0.765 14.231 1.00 97.12 165 ASN A N 1
ATOM 1364 C CA . ASN A 1 165 ? -3.150 -0.550 13.288 1.00 97.12 165 ASN A CA 1
ATOM 1365 C C . ASN A 1 165 ? -2.933 -1.837 12.499 1.00 97.12 165 ASN A C 1
ATOM 1367 O O . ASN A 1 165 ? -2.938 -2.929 13.067 1.00 97.12 165 ASN A O 1
ATOM 1371 N N . MET A 1 166 ? -2.737 -1.711 11.196 1.00 96.19 166 MET A N 1
ATOM 1372 C CA . MET A 1 166 ? -2.536 -2.852 10.314 1.00 96.19 166 MET A CA 1
ATOM 1373 C C . MET A 1 166 ? -1.465 -2.533 9.275 1.00 96.19 166 MET A C 1
ATOM 1375 O O . MET A 1 166 ? -1.450 -1.454 8.682 1.00 96.19 166 MET A O 1
ATOM 1379 N N . SER A 1 167 ? -0.545 -3.479 9.086 1.00 97.75 167 SER A N 1
ATOM 1380 C CA . SER A 1 167 ? 0.518 -3.395 8.086 1.00 97.75 167 SER A CA 1
ATOM 1381 C C . SER A 1 167 ? -0.013 -3.824 6.721 1.00 97.75 167 SER A C 1
ATOM 1383 O O . SER A 1 167 ? -0.611 -4.893 6.584 1.00 97.75 167 SER A O 1
ATOM 1385 N N . VAL A 1 168 ? 0.228 -2.998 5.710 1.00 97.81 168 VAL A N 1
ATOM 1386 C CA . VAL A 1 168 ? -0.295 -3.155 4.352 1.00 97.81 168 VAL A CA 1
ATOM 1387 C C . VAL A 1 168 ? 0.849 -3.009 3.359 1.00 97.81 168 VAL A C 1
ATOM 1389 O O . VAL A 1 168 ? 1.674 -2.107 3.494 1.00 97.81 168 VAL A O 1
ATOM 1392 N N . HIS A 1 169 ? 0.895 -3.882 2.353 1.00 97.50 169 HIS A N 1
ATOM 1393 C CA . HIS A 1 169 ? 1.863 -3.760 1.262 1.00 97.50 169 HIS A CA 1
ATOM 1394 C C . HIS A 1 169 ? 1.560 -2.509 0.437 1.00 97.50 169 HIS A C 1
ATOM 1396 O O . HIS A 1 169 ? 0.434 -2.341 -0.028 1.00 97.50 169 HIS A O 1
ATOM 1402 N N . LEU A 1 170 ? 2.563 -1.657 0.242 1.00 96.06 170 LEU A N 1
ATOM 1403 C CA . LEU A 1 170 ? 2.491 -0.504 -0.647 1.00 96.06 170 LEU A CA 1
ATOM 1404 C C . LEU A 1 170 ? 3.321 -0.813 -1.887 1.00 96.06 170 LEU A C 1
ATOM 1406 O O . LEU A 1 170 ? 4.552 -0.857 -1.832 1.00 96.06 170 LEU A O 1
ATOM 1410 N N . SER A 1 171 ? 2.640 -1.034 -3.008 1.00 94.31 171 SER A N 1
ATOM 1411 C CA . SER A 1 171 ? 3.333 -1.272 -4.265 1.00 94.31 171 SER A CA 1
ATOM 1412 C C . SER A 1 171 ? 3.927 0.030 -4.833 1.00 94.31 171 SER A C 1
ATOM 1414 O O . SER A 1 171 ? 3.288 1.077 -4.705 1.00 94.31 171 SER A O 1
ATOM 1416 N N . PRO A 1 172 ? 5.097 -0.008 -5.506 1.00 93.06 172 PRO A N 1
ATOM 1417 C CA . PRO A 1 172 ? 5.759 1.192 -6.036 1.00 93.06 172 PRO A CA 1
ATOM 1418 C C . PRO A 1 172 ? 4.987 1.971 -7.117 1.00 93.06 172 PRO A C 1
ATOM 1420 O O . PRO A 1 172 ? 5.455 3.025 -7.544 1.00 93.06 172 PRO A O 1
ATOM 1423 N N . CYS A 1 173 ? 3.832 1.474 -7.577 1.00 92.19 173 CYS A N 1
ATOM 1424 C CA . CYS A 1 173 ? 2.923 2.241 -8.432 1.00 92.19 173 CYS A CA 1
ATOM 1425 C C . CYS A 1 173 ? 2.356 3.478 -7.724 1.00 92.19 173 CYS A C 1
ATOM 1427 O O . CYS A 1 173 ? 2.073 4.471 -8.378 1.00 92.19 173 CYS A O 1
ATOM 1429 N N . PHE A 1 174 ? 2.229 3.445 -6.396 1.00 91.62 174 PHE A N 1
ATOM 1430 C CA . PHE A 1 174 ? 1.754 4.578 -5.608 1.00 91.62 174 PHE A CA 1
ATOM 1431 C C . PHE A 1 174 ? 2.947 5.306 -4.981 1.00 91.62 174 PHE A C 1
ATOM 1433 O O . PHE A 1 174 ? 3.416 4.920 -3.911 1.00 91.62 174 PHE A O 1
ATOM 1440 N N . ARG A 1 175 ? 3.463 6.335 -5.665 1.00 84.75 175 ARG A N 1
ATOM 1441 C CA . A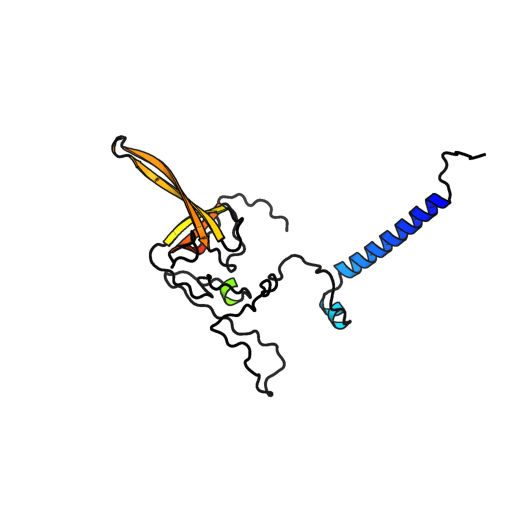RG A 1 175 ? 4.621 7.123 -5.195 1.00 84.75 175 ARG A CA 1
ATOM 1442 C C . ARG A 1 175 ? 4.217 8.269 -4.285 1.00 84.75 175 ARG A C 1
ATOM 1444 O O . ARG A 1 175 ? 4.825 8.475 -3.240 1.00 84.75 175 ARG A O 1
ATOM 1451 N N . ASP A 1 176 ? 3.145 8.953 -4.656 1.00 86.19 176 ASP A N 1
ATOM 1452 C CA . ASP A 1 176 ? 2.704 10.165 -3.981 1.00 86.19 176 ASP A CA 1
ATOM 1453 C C . ASP A 1 176 ? 1.808 9.804 -2.801 1.00 86.19 176 ASP A C 1
ATOM 1455 O O . ASP A 1 176 ? 0.654 10.209 -2.744 1.00 86.19 176 ASP A O 1
ATOM 1459 N N . VAL A 1 177 ? 2.297 8.994 -1.866 1.00 90.50 177 VAL A N 1
ATOM 1460 C CA . VAL A 1 177 ? 1.578 8.674 -0.627 1.00 90.50 177 VAL A CA 1
ATOM 1461 C C . VAL A 1 177 ? 2.206 9.453 0.512 1.00 90.50 177 VAL A C 1
ATOM 1463 O O . VAL A 1 177 ? 3.422 9.457 0.674 1.00 90.50 177 VAL A O 1
ATOM 1466 N N . GLN A 1 178 ? 1.372 10.122 1.298 1.00 90.88 178 GLN A N 1
ATOM 1467 C CA . GLN A 1 178 ? 1.790 10.869 2.474 1.00 90.88 178 GLN A CA 1
ATOM 1468 C C . GLN A 1 178 ? 1.068 10.347 3.718 1.00 90.88 178 GLN A C 1
ATOM 147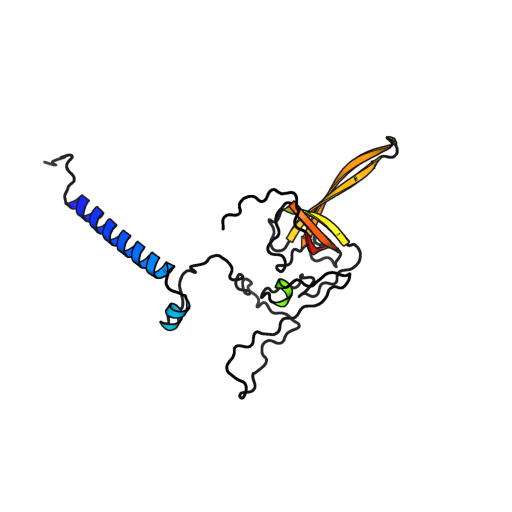0 O O . GLN A 1 178 ? 0.027 9.688 3.652 1.00 90.88 178 GLN A O 1
ATOM 1475 N N . ILE A 1 179 ? 1.647 10.628 4.884 1.00 92.62 179 ILE A N 1
ATOM 1476 C CA . ILE A 1 179 ? 1.010 10.337 6.170 1.00 92.62 179 ILE A CA 1
ATOM 1477 C C . ILE A 1 179 ? -0.261 11.191 6.266 1.00 92.62 179 ILE A C 1
ATOM 1479 O O . ILE A 1 179 ? -0.223 12.384 5.986 1.00 92.62 179 ILE A O 1
ATOM 1483 N N . GLY A 1 180 ? -1.381 10.579 6.651 1.00 91.81 180 GLY A N 1
ATOM 1484 C CA . GLY A 1 180 ? -2.691 11.234 6.682 1.00 91.81 180 GLY A CA 1
ATOM 1485 C C . GLY A 1 180 ? -3.563 10.999 5.444 1.00 91.81 180 GLY A C 1
ATOM 1486 O O . GLY A 1 180 ? -4.759 11.272 5.504 1.00 91.81 180 GLY A O 1
ATOM 1487 N N . ASP A 1 181 ? -3.023 10.436 4.357 1.00 93.00 181 ASP A N 1
ATOM 1488 C CA . ASP A 1 181 ? -3.841 10.063 3.198 1.00 93.00 181 ASP A CA 1
ATOM 1489 C C . ASP A 1 181 ? -4.825 8.934 3.541 1.00 93.00 181 ASP A C 1
ATOM 1491 O O . ASP A 1 181 ? -4.538 8.050 4.360 1.00 93.00 181 ASP A O 1
ATOM 1495 N N . ILE A 1 182 ? -5.985 8.939 2.879 1.00 94.38 182 ILE A N 1
ATOM 1496 C CA . ILE A 1 182 ? -6.990 7.883 3.005 1.00 94.38 182 ILE A CA 1
ATOM 1497 C C . ILE A 1 182 ? -6.700 6.834 1.940 1.00 94.38 182 ILE A C 1
ATOM 1499 O O . ILE A 1 182 ? -6.661 7.124 0.747 1.00 94.38 182 ILE A O 1
ATOM 1503 N N . ILE A 1 183 ? -6.524 5.586 2.354 1.00 95.94 183 ILE A N 1
ATOM 1504 C CA . ILE A 1 183 ? -6.196 4.493 1.444 1.00 95.94 183 ILE A CA 1
ATOM 1505 C C . ILE A 1 183 ? -7.268 3.420 1.497 1.00 95.94 183 ILE A C 1
ATOM 1507 O O . ILE A 1 183 ? -7.706 3.013 2.574 1.00 95.94 183 ILE A O 1
ATOM 1511 N N . THR A 1 184 ? -7.635 2.923 0.318 1.00 96.44 184 THR A N 1
ATOM 1512 C CA . THR A 1 184 ? -8.440 1.719 0.144 1.00 96.44 184 THR A CA 1
ATOM 1513 C C . THR A 1 184 ? -7.520 0.520 -0.058 1.00 96.44 184 THR A C 1
ATOM 1515 O O . THR A 1 184 ? -6.676 0.498 -0.960 1.00 96.44 184 THR A O 1
ATOM 1518 N N . VAL A 1 185 ? -7.689 -0.486 0.792 1.00 97.44 185 VAL A N 1
ATOM 1519 C CA . VAL A 1 185 ? -6.887 -1.707 0.828 1.00 97.44 185 VAL A CA 1
ATOM 1520 C C . VAL A 1 185 ? -7.763 -2.928 0.590 1.00 97.44 185 VAL A C 1
ATOM 1522 O O . VAL A 1 185 ? -8.893 -2.997 1.066 1.00 97.44 185 VAL A O 1
ATOM 1525 N N . GLY A 1 186 ? -7.230 -3.899 -0.140 1.00 97.69 186 GLY A N 1
ATOM 1526 C CA . GLY A 1 186 ? -7.884 -5.173 -0.413 1.00 97.69 186 GLY A CA 1
ATOM 1527 C C . GLY A 1 186 ? -7.228 -6.308 0.350 1.00 97.69 186 GLY A C 1
ATOM 1528 O O . GLY A 1 186 ? -6.001 -6.351 0.479 1.00 97.69 186 GLY A O 1
ATOM 1529 N N . GLU A 1 187 ? -8.040 -7.229 0.850 1.00 97.69 187 GLU A N 1
ATOM 1530 C CA . GLU A 1 187 ? -7.571 -8.488 1.415 1.00 97.69 187 GLU A CA 1
ATOM 1531 C C . GLU A 1 187 ? -6.930 -9.369 0.331 1.00 97.69 187 GLU A C 1
ATOM 1533 O O . GLU A 1 187 ? -7.352 -9.415 -0.828 1.00 97.69 187 GLU A O 1
ATOM 1538 N N . CYS A 1 188 ? -5.848 -10.046 0.706 1.00 97.00 188 CYS A N 1
ATOM 1539 C CA . CYS A 1 188 ? -5.101 -10.934 -0.170 1.00 97.00 188 CYS A CA 1
ATOM 1540 C C . CYS A 1 188 ? -4.571 -12.138 0.618 1.00 97.00 188 CYS A C 1
ATOM 1542 O O . CYS A 1 188 ? -4.742 -12.242 1.834 1.00 97.00 188 CYS A O 1
ATOM 1544 N N . ARG A 1 189 ? -3.907 -13.072 -0.072 1.00 96.50 189 ARG A N 1
ATOM 1545 C CA . ARG A 1 189 ? -3.164 -14.134 0.621 1.00 96.50 189 ARG A CA 1
ATOM 1546 C C . ARG A 1 189 ? -2.090 -13.525 1.543 1.00 96.50 189 ARG A C 1
ATOM 1548 O O . ARG A 1 189 ? -1.572 -12.457 1.217 1.00 96.50 189 ARG A O 1
ATOM 1555 N N . PRO A 1 190 ? -1.694 -14.194 2.639 1.00 97.38 190 PRO A N 1
ATOM 1556 C CA . PRO A 1 190 ? -0.599 -13.715 3.481 1.00 97.38 190 PRO A CA 1
ATOM 1557 C C . PRO A 1 190 ? 0.677 -13.450 2.658 1.00 97.38 190 PRO A C 1
ATOM 1559 O O . PRO A 1 190 ? 1.180 -14.345 1.982 1.00 97.38 190 PRO A O 1
ATOM 1562 N N . LEU A 1 191 ? 1.182 -12.210 2.691 1.00 96.25 191 LEU A N 1
ATOM 1563 C CA . LEU A 1 191 ? 2.398 -11.775 1.979 1.00 96.25 191 LEU A CA 1
ATOM 1564 C C . LEU A 1 191 ? 3.629 -11.721 2.894 1.00 96.25 191 LEU A C 1
ATOM 1566 O O . LEU A 1 191 ? 4.768 -11.676 2.417 1.00 96.25 191 LEU A O 1
ATOM 1570 N N . SER A 1 192 ? 3.396 -11.634 4.202 1.00 96.12 192 SER A N 1
ATOM 1571 C CA . SER A 1 192 ? 4.388 -11.723 5.273 1.00 96.12 192 SER A CA 1
ATOM 1572 C C . SER A 1 192 ? 3.689 -12.133 6.576 1.00 96.12 192 SER A C 1
ATOM 1574 O O . SER A 1 192 ? 2.477 -12.358 6.591 1.00 96.12 192 SER A O 1
ATOM 1576 N N . LYS A 1 193 ? 4.432 -12.184 7.691 1.00 96.75 193 LYS A N 1
ATOM 1577 C CA . LYS A 1 193 ? 3.881 -12.482 9.025 1.00 96.75 193 LYS A CA 1
ATOM 1578 C C . LYS A 1 193 ? 2.689 -11.583 9.386 1.00 96.75 193 LYS A C 1
ATOM 1580 O O . LYS A 1 193 ? 1.695 -12.060 9.937 1.00 96.75 193 LYS A O 1
ATOM 1585 N N . THR A 1 194 ? 2.769 -10.293 9.060 1.00 96.94 194 THR A N 1
ATOM 1586 C CA . THR A 1 194 ? 1.752 -9.289 9.418 1.00 96.94 194 THR A CA 1
ATOM 1587 C C . THR A 1 194 ? 0.944 -8.793 8.222 1.00 96.94 194 THR A C 1
ATOM 1589 O O . THR A 1 194 ? -0.222 -8.439 8.390 1.00 96.94 194 THR A O 1
ATOM 1592 N N . VAL A 1 195 ? 1.511 -8.800 7.012 1.00 97.56 195 VAL A N 1
ATOM 1593 C CA . VAL A 1 195 ? 0.883 -8.207 5.825 1.00 97.56 195 VAL A CA 1
ATOM 1594 C C . VAL A 1 195 ? -0.059 -9.206 5.157 1.00 97.56 195 VAL A C 1
ATOM 1596 O O . VAL A 1 195 ? 0.372 -10.182 4.541 1.00 97.56 195 VAL A O 1
ATOM 1599 N N . ARG A 1 196 ? -1.360 -8.930 5.272 1.00 97.56 196 ARG A N 1
ATOM 1600 C CA . ARG A 1 196 ? -2.467 -9.675 4.634 1.00 97.56 196 ARG A CA 1
ATOM 1601 C C . ARG A 1 196 ? -3.324 -8.801 3.711 1.00 97.56 196 ARG A C 1
ATOM 1603 O O . ARG A 1 196 ? -4.256 -9.286 3.082 1.00 97.56 196 ARG A O 1
ATOM 1610 N N . PHE A 1 197 ? -3.002 -7.513 3.625 1.00 98.00 197 PHE A N 1
ATOM 1611 C CA . PHE A 1 197 ? -3.716 -6.527 2.821 1.00 98.00 197 PHE A CA 1
ATOM 1612 C C . PHE A 1 197 ? -2.750 -5.811 1.879 1.00 98.00 197 PHE A C 1
ATOM 1614 O O . PHE A 1 197 ? -1.569 -5.639 2.200 1.00 98.00 197 PHE A O 1
ATOM 1621 N N . ASN A 1 198 ? -3.271 -5.364 0.741 1.00 97.56 198 ASN A N 1
ATOM 1622 C CA . ASN A 1 198 ? -2.531 -4.620 -0.272 1.00 97.56 198 ASN A CA 1
ATOM 1623 C C . ASN A 1 198 ? -3.257 -3.323 -0.629 1.00 97.56 198 ASN A C 1
ATOM 1625 O O . ASN A 1 198 ? -4.488 -3.285 -0.637 1.00 97.56 198 ASN A O 1
ATOM 1629 N N . VAL A 1 199 ? -2.506 -2.269 -0.929 1.00 96.88 199 VAL A N 1
ATOM 1630 C CA . VAL A 1 199 ? -3.067 -0.984 -1.355 1.00 96.88 199 VAL A CA 1
ATOM 1631 C C . VAL A 1 199 ? -3.636 -1.093 -2.771 1.00 96.88 199 VAL A C 1
ATOM 1633 O O . VAL A 1 199 ? -2.950 -1.552 -3.681 1.00 96.88 199 VAL A O 1
ATOM 1636 N N . LEU A 1 200 ? -4.885 -0.650 -2.958 1.00 95.75 200 LEU A N 1
ATOM 1637 C CA . LEU A 1 200 ? -5.576 -0.648 -4.257 1.00 95.75 200 LEU A CA 1
ATOM 1638 C C . LEU A 1 200 ? -5.784 0.752 -4.818 1.00 95.75 200 LEU A C 1
ATOM 1640 O O . LEU A 1 200 ? -5.727 0.950 -6.027 1.00 95.75 200 LEU A O 1
ATOM 1644 N N . LYS A 1 201 ? -6.070 1.716 -3.942 1.00 94.75 201 LYS A N 1
ATOM 1645 C CA . LYS A 1 201 ? -6.336 3.100 -4.320 1.00 94.75 201 LYS A CA 1
ATOM 1646 C C . LYS A 1 201 ? -5.915 4.026 -3.194 1.00 94.75 201 LYS A C 1
ATOM 1648 O O . LYS A 1 201 ? -6.202 3.762 -2.027 1.00 94.75 201 LYS A O 1
ATOM 1653 N N . VAL A 1 202 ? -5.281 5.127 -3.567 1.00 93.81 202 VAL A N 1
ATOM 1654 C CA . VAL A 1 202 ? -4.955 6.229 -2.665 1.00 93.81 202 VAL A CA 1
ATOM 1655 C C . VAL A 1 202 ? -5.915 7.370 -2.968 1.00 93.81 202 VAL A C 1
ATOM 1657 O O . VAL A 1 202 ? -6.066 7.772 -4.120 1.00 93.81 202 VAL A O 1
ATOM 1660 N N . THR A 1 203 ? -6.583 7.867 -1.935 1.00 92.31 203 THR A N 1
ATOM 1661 C CA . THR A 1 203 ? -7.466 9.028 -1.993 1.00 92.31 203 THR A CA 1
ATOM 1662 C C . THR A 1 203 ? -6.819 10.129 -1.166 1.00 92.31 203 THR A C 1
ATOM 1664 O O . THR A 1 203 ? -6.673 10.006 0.052 1.00 92.31 203 THR A O 1
ATOM 1667 N N . LYS A 1 204 ? -6.407 11.206 -1.835 1.00 88.38 204 LYS A N 1
ATOM 1668 C CA . LYS A 1 204 ? -5.811 12.361 -1.167 1.00 88.38 204 LYS A CA 1
ATOM 1669 C C . LYS A 1 204 ? -6.819 12.992 -0.216 1.00 88.38 204 LYS A C 1
ATOM 1671 O O . LYS A 1 204 ? -7.951 13.272 -0.608 1.00 88.38 204 LYS A O 1
ATOM 1676 N N . ALA A 1 205 ? -6.414 13.181 1.037 1.00 79.88 205 ALA A N 1
ATOM 1677 C CA . ALA A 1 205 ? -7.254 13.852 2.016 1.00 79.88 205 ALA A CA 1
ATOM 1678 C C . ALA A 1 205 ? -7.367 15.339 1.640 1.00 79.88 205 ALA A C 1
ATOM 1680 O O . ALA A 1 205 ? -6.362 16.031 1.521 1.00 79.88 205 ALA A O 1
ATOM 1681 N N . ALA A 1 206 ? -8.590 15.836 1.446 1.00 68.38 206 ALA A N 1
ATOM 1682 C CA . ALA A 1 206 ? -8.836 17.218 1.021 1.00 68.38 206 ALA A CA 1
ATOM 1683 C C . ALA A 1 206 ? -8.532 18.272 2.112 1.00 68.38 206 ALA A C 1
ATOM 1685 O O . ALA A 1 206 ? -8.451 19.459 1.814 1.00 68.38 206 ALA A O 1
ATOM 1686 N N . GLY A 1 207 ? -8.389 17.848 3.375 1.00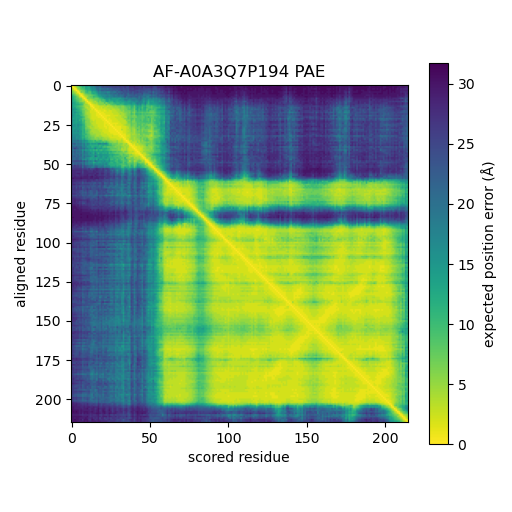 59.66 207 GLY A N 1
ATOM 1687 C CA . GLY A 1 207 ?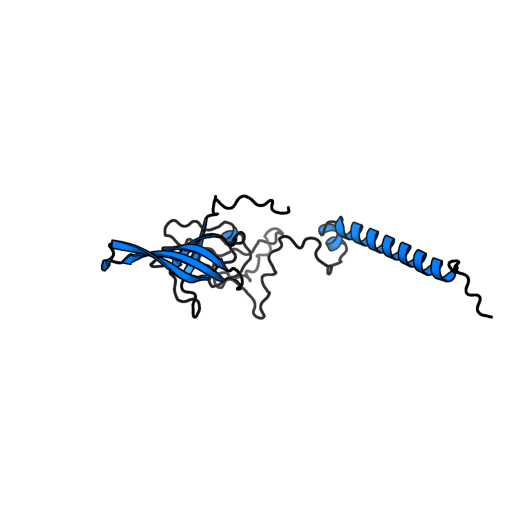 -8.361 18.734 4.547 1.00 59.66 207 GLY A CA 1
ATOM 1688 C C . GLY A 1 207 ? -6.978 19.112 5.082 1.00 59.66 207 GLY A C 1
ATOM 1689 O O . GLY A 1 207 ? -6.881 19.984 5.945 1.00 59.66 207 GLY A O 1
ATOM 1690 N N . THR A 1 208 ? -5.895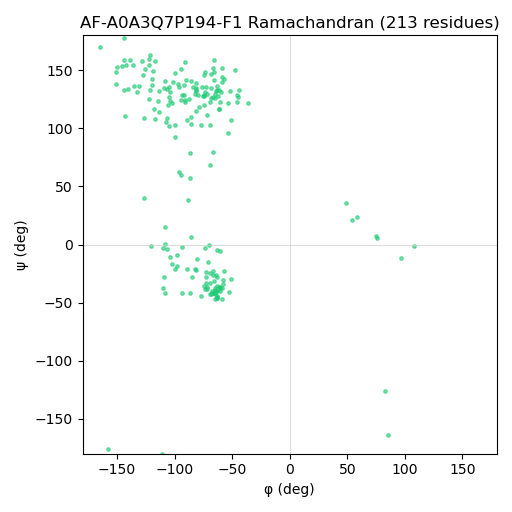 18.500 4.605 1.00 58.03 208 THR A N 1
ATOM 1691 C CA . THR A 1 208 ? -4.545 18.973 4.927 1.00 58.03 208 THR A CA 1
ATOM 1692 C C . THR A 1 208 ? -4.280 20.202 4.073 1.00 58.03 208 THR A C 1
ATOM 1694 O O . THR A 1 208 ? -4.042 20.086 2.871 1.00 58.03 208 THR A O 1
ATOM 1697 N N . LYS A 1 209 ? -4.377 21.392 4.693 1.00 59.06 209 LYS A N 1
ATOM 1698 C CA . LYS A 1 209 ? -3.970 22.679 4.104 1.00 59.06 209 LYS A CA 1
ATOM 1699 C C . LYS A 1 209 ? -2.724 22.428 3.263 1.00 59.06 209 LYS A C 1
ATOM 1701 O O . LYS A 1 209 ? -1.756 21.899 3.807 1.00 59.06 209 LYS A O 1
ATOM 1706 N N . LYS A 1 210 ? -2.772 22.738 1.961 1.00 59.00 210 LYS A N 1
ATOM 1707 C CA . LYS A 1 210 ? -1.622 22.604 1.063 1.00 59.00 210 LYS A CA 1
ATOM 1708 C C . LYS A 1 210 ? -0.465 23.376 1.696 1.00 59.00 210 LYS A C 1
ATOM 1710 O O . LYS A 1 210 ? -0.405 24.596 1.591 1.00 59.00 210 LYS A O 1
ATOM 1715 N N . GLN A 1 211 ? 0.407 22.684 2.422 1.00 62.12 211 GLN A N 1
ATOM 1716 C CA . GLN A 1 211 ? 1.689 23.244 2.804 1.00 62.12 211 GLN A CA 1
ATOM 1717 C C . GLN A 1 211 ? 2.380 23.560 1.483 1.00 62.12 211 GLN A C 1
ATOM 1719 O O . GLN A 1 211 ? 2.353 22.720 0.580 1.00 62.12 211 GLN A O 1
ATOM 1724 N N . PHE A 1 212 ? 2.926 24.770 1.350 1.00 63.16 212 PHE A N 1
ATOM 1725 C CA . PHE A 1 212 ? 3.767 25.115 0.210 1.00 63.16 212 PHE A CA 1
ATOM 1726 C C . PHE A 1 212 ? 4.830 24.023 0.076 1.00 63.16 212 PHE A C 1
ATOM 1728 O O . PHE A 1 212 ? 5.707 23.887 0.931 1.00 63.16 212 PHE A O 1
ATOM 1735 N N . GLN A 1 213 ? 4.691 23.182 -0.945 1.00 60.16 213 GLN A N 1
ATOM 1736 C CA . GLN A 1 213 ? 5.696 22.181 -1.256 1.00 60.16 213 GLN A CA 1
ATOM 1737 C C . GLN A 1 213 ? 6.850 22.942 -1.904 1.00 60.16 213 GLN A C 1
ATOM 1739 O O . GLN A 1 213 ? 6.617 23.749 -2.803 1.00 60.16 213 GLN A O 1
ATOM 1744 N N . LYS A 1 214 ? 8.076 22.757 -1.398 1.00 50.12 214 LYS A N 1
ATOM 1745 C CA . LYS A 1 214 ? 9.265 23.291 -2.069 1.00 50.12 214 LYS A CA 1
ATOM 1746 C C . LYS A 1 214 ? 9.327 22.626 -3.446 1.00 50.12 214 LYS A C 1
ATOM 1748 O O . LYS A 1 214 ? 9.367 21.397 -3.503 1.00 50.12 214 LYS A O 1
ATOM 1753 N N . PHE A 1 215 ? 9.216 23.456 -4.482 1.00 51.03 215 PHE A N 1
ATOM 1754 C CA . PHE A 1 215 ? 9.346 23.082 -5.887 1.00 51.03 215 PHE A CA 1
ATOM 1755 C C . PHE A 1 215 ? 10.677 22.373 -6.151 1.00 51.03 215 PHE A C 1
ATOM 1757 O O . PHE A 1 215 ? 11.675 22.739 -5.484 1.00 51.03 215 PHE A O 1
#

Foldseek 3Di:
DDDPDPDDDVVNVVVVVVVVVVVVVVVVVVVCVQPDDPVVCVVVVNDDDDDNDPPDDDDDQPPDPDDFDQPVFDPPDDDDPPDDDDPPDGQAAWDDQDPPFDDFPCNRPPDHGDQCDSTRHPWHFDDDKDKFFFADDPDPQKTKTKDWDWDQDPVVRDTDIDIDIAIEGHDPSDDPDDGGWMFIWTAIPDPDPGYRIYTRDIHGDPPPDPDPDDD

InterPro domains:
  IPR000266 Small ribosomal subunit protein uS17 [PF00366] (132-201)
  IPR000266 Small ribosomal subunit protein uS17 [PR00973] (146-169)
  IPR000266 Small ribosomal subunit protein uS17 [PR00973] (180-190)
  IPR000266 Small ribosomal subunit protein uS17 [PR00973] (190-197)
  IPR000266 Small ribosomal subunit protein uS17 [PTHR10744] (87-211)
  IPR012340 Nucleic acid-binding, OB-fold [SSF50249] (126-208)
  IPR013717 PIG-P [PF08510] (12-52)
  IPR019979 Small ribosomal subunit protein uS17, conserved site [PS00056] (180-192)
  IPR028333 Small ribosomal subunit protein uS17, archaeal/eukaryotic [TIGR03630] (114-202)
  IPR032440 Small ribosomal subunit protein uS17, N-terminal [PF16205] (62-130)

pLDDT: mean 83.56, std 15.78, range [39.56, 98.44]

Secondary structure (DSSP, 8-state):
-----SSPPHHHHHHHHHHHHHHHHHHHHHHHHHHS-HHHHHHTT------S--SS----S--SSSPP--TT-----PPPTTS-S---PPP-------TTPPPPHHHHH-----TT-TTTSS--EEEEEEEEEEEEEEETTEEEEEEEEEEEETTTTEEEEEEEEEEEE--TT-----TT-EEEEEEES--SSS--EEEEEEE--TTS-------

Sequence (215 aa):
MVENSPSPLPERAIYGFVLFLSSQFGFILYLVWAFIPESWLNSLGLTYWPQKTRAGKMADIQTERAYQKQPTIFQNKKRVLLGETGKEKLPRYYKNIGLGFKTSKEAIEGIYIDKKCPFTGNVSIRGRILSGVVTKMKMQRTIVIRRDYLHYIRKYNRFEKRHKNMSVHLSPCFRDVQIGDIITVGECRPLSKTVRFNVLKVTKAAGTKKQFQKF

Mean predicted aligned error: 13.65 Å